Protein AF-A8RYL4-F1 (afdb_monomer_lite)

Structure (mmCIF, N/CA/C/O backbone):
data_AF-A8RYL4-F1
#
_entry.id   AF-A8RYL4-F1
#
loop_
_atom_site.group_PDB
_atom_site.id
_atom_site.type_symbol
_atom_site.label_atom_id
_atom_site.label_alt_id
_atom_site.label_comp_id
_atom_site.label_asym_id
_atom_site.label_entity_id
_atom_site.label_seq_id
_atom_site.pdbx_PDB_ins_code
_atom_site.Cartn_x
_atom_site.Cartn_y
_atom_site.Cartn_z
_atom_site.occupancy
_atom_site.B_iso_or_equiv
_atom_site.auth_seq_id
_atom_site.auth_comp_id
_atom_site.auth_asym_id
_atom_site.auth_atom_id
_atom_site.pdbx_PDB_model_num
ATOM 1 N N . MET A 1 1 ? 19.223 -3.849 -37.264 1.00 63.34 1 MET A N 1
ATOM 2 C CA . MET A 1 1 ? 20.172 -4.759 -36.572 1.00 63.34 1 MET A CA 1
ATOM 3 C C . MET A 1 1 ? 20.562 -4.203 -35.205 1.00 63.34 1 MET A C 1
ATOM 5 O O . MET A 1 1 ? 20.474 -4.947 -34.240 1.00 63.34 1 MET A O 1
ATOM 9 N N . TYR A 1 2 ? 20.900 -2.909 -35.107 1.00 81.75 2 TYR A N 1
ATOM 10 C CA . TYR A 1 2 ? 21.172 -2.223 -33.835 1.00 81.75 2 TYR A CA 1
ATOM 11 C C . TYR A 1 2 ? 19.997 -2.304 -32.842 1.00 81.75 2 TYR A C 1
ATOM 13 O O . TYR A 1 2 ? 20.185 -2.773 -31.726 1.00 81.75 2 TYR A O 1
ATOM 21 N N . ASP A 1 3 ? 18.772 -1.996 -33.279 1.00 81.75 3 ASP A N 1
ATOM 22 C CA . ASP A 1 3 ? 17.589 -1.996 -32.395 1.00 81.75 3 ASP A CA 1
ATOM 23 C C . ASP A 1 3 ? 17.301 -3.363 -31.759 1.00 81.75 3 ASP A C 1
ATOM 25 O O . ASP A 1 3 ? 16.960 -3.455 -30.586 1.00 81.75 3 ASP A O 1
ATOM 29 N N . LEU A 1 4 ? 17.506 -4.452 -32.508 1.00 87.56 4 LEU A N 1
ATOM 30 C CA . LEU A 1 4 ? 17.303 -5.814 -32.000 1.00 87.56 4 LEU A CA 1
ATOM 31 C C . LEU A 1 4 ? 18.352 -6.185 -30.945 1.00 87.56 4 LEU A C 1
ATOM 33 O O . LEU A 1 4 ? 18.035 -6.862 -29.969 1.00 87.56 4 LEU A O 1
ATOM 37 N N . ALA A 1 5 ? 19.594 -5.724 -31.127 1.00 85.88 5 ALA A N 1
ATOM 38 C CA . ALA A 1 5 ? 20.655 -5.907 -30.144 1.00 85.88 5 ALA A CA 1
ATOM 39 C C . ALA A 1 5 ? 20.387 -5.090 -28.870 1.00 85.88 5 ALA A C 1
ATOM 41 O O . ALA A 1 5 ? 20.642 -5.584 -27.776 1.00 85.88 5 ALA A O 1
ATOM 42 N N . VAL A 1 6 ? 19.814 -3.887 -28.993 1.00 84.38 6 VAL A N 1
ATOM 43 C CA . VAL A 1 6 ? 19.400 -3.060 -27.848 1.00 84.38 6 VAL A CA 1
ATOM 44 C C . VAL A 1 6 ? 18.248 -3.708 -27.072 1.00 84.38 6 VAL A C 1
ATOM 46 O O . VAL A 1 6 ? 18.312 -3.760 -25.847 1.00 84.38 6 VAL A O 1
ATOM 49 N N . ILE A 1 7 ? 17.244 -4.268 -27.759 1.00 84.06 7 ILE A N 1
ATOM 50 C CA . ILE A 1 7 ? 16.135 -5.011 -27.126 1.00 84.06 7 ILE A CA 1
ATOM 51 C C . ILE A 1 7 ? 16.652 -6.262 -26.399 1.00 84.06 7 ILE A C 1
ATOM 53 O O . ILE A 1 7 ? 16.248 -6.559 -25.277 1.00 84.06 7 ILE A O 1
ATOM 57 N N . ALA A 1 8 ? 17.582 -6.998 -27.009 1.00 85.06 8 ALA A N 1
ATOM 58 C CA . ALA A 1 8 ? 18.206 -8.134 -26.339 1.00 85.06 8 ALA A CA 1
ATOM 59 C C . ALA A 1 8 ? 19.024 -7.678 -25.118 1.00 85.06 8 ALA A C 1
ATOM 61 O O . ALA A 1 8 ? 18.945 -8.300 -24.061 1.00 85.06 8 ALA A O 1
ATOM 62 N N . LEU A 1 9 ? 19.764 -6.571 -25.224 1.00 83.69 9 LEU A N 1
ATOM 63 C CA . LEU A 1 9 ? 20.548 -6.019 -24.118 1.00 83.69 9 LEU A CA 1
ATOM 64 C C . LEU A 1 9 ? 19.665 -5.572 -22.944 1.00 83.69 9 LEU A C 1
ATOM 66 O O . LEU A 1 9 ? 20.013 -5.845 -21.797 1.00 83.69 9 LEU A O 1
ATOM 70 N N . SER A 1 10 ? 18.527 -4.921 -23.201 1.00 81.44 10 SER A N 1
ATOM 71 C CA . SER A 1 10 ? 17.617 -4.489 -22.133 1.00 81.44 10 SER A CA 1
ATOM 72 C C . SER A 1 10 ? 17.034 -5.669 -21.351 1.00 81.44 10 SER A C 1
ATOM 74 O O . SER A 1 10 ? 16.880 -5.553 -20.141 1.00 81.44 10 SER A O 1
ATOM 76 N N . SER A 1 11 ? 16.817 -6.826 -21.993 1.00 79.69 11 SER A N 1
ATOM 77 C CA . SER A 1 11 ? 16.296 -8.039 -21.332 1.00 79.69 11 SER A CA 1
ATOM 78 C C . SER A 1 11 ? 17.213 -8.641 -20.256 1.00 79.69 11 SER A C 1
ATOM 80 O O . SER A 1 11 ? 16.753 -9.422 -19.429 1.00 79.69 11 SER A O 1
ATOM 82 N N . VAL A 1 12 ? 18.502 -8.289 -20.258 1.00 82.25 12 VAL A N 1
ATOM 83 C CA . VAL A 1 12 ? 19.506 -8.782 -19.293 1.00 82.25 12 VAL A CA 1
ATOM 84 C C . VAL A 1 12 ? 20.156 -7.661 -18.484 1.00 82.25 12 VAL A C 1
ATOM 86 O O . VAL A 1 12 ? 21.031 -7.907 -17.652 1.00 82.25 12 VAL A O 1
ATOM 89 N N . LYS A 1 13 ? 19.744 -6.410 -18.702 1.00 76.44 13 LYS A N 1
ATOM 90 C CA . LYS A 1 13 ? 20.309 -5.254 -18.008 1.00 76.44 13 LYS A CA 1
ATOM 91 C C . LYS A 1 13 ? 19.954 -5.332 -16.519 1.00 76.44 13 LYS A C 1
ATOM 93 O O . LYS A 1 13 ? 18.786 -5.394 -16.166 1.00 76.44 13 LYS A O 1
ATOM 98 N N . GLY A 1 14 ? 20.971 -5.333 -15.656 1.00 65.75 14 GLY A N 1
ATOM 99 C CA . GLY A 1 14 ? 20.801 -5.491 -14.205 1.00 65.75 14 GLY A CA 1
ATOM 100 C C . GLY A 1 14 ? 20.774 -6.944 -13.714 1.00 65.75 14 GLY A C 1
ATOM 101 O O . GLY A 1 14 ? 20.768 -7.168 -12.508 1.00 65.75 14 GLY A O 1
ATOM 102 N N . ASN A 1 15 ? 20.828 -7.938 -14.610 1.00 71.81 15 ASN A N 1
ATOM 103 C CA . ASN A 1 15 ? 20.940 -9.344 -14.230 1.00 71.81 15 ASN A CA 1
ATOM 104 C C . ASN A 1 15 ? 22.419 -9.763 -14.139 1.00 71.81 15 ASN A C 1
ATOM 106 O O . ASN A 1 15 ? 23.139 -9.820 -15.137 1.00 71.81 15 ASN A O 1
ATOM 110 N N . TYR A 1 16 ? 22.888 -10.073 -12.929 1.00 67.38 16 TYR A N 1
ATOM 111 C CA . TYR A 1 16 ? 24.281 -10.475 -12.700 1.00 67.38 16 TYR A CA 1
ATOM 112 C C . TYR A 1 16 ? 24.582 -11.924 -13.113 1.00 67.38 16 TYR A C 1
ATOM 114 O O . TYR A 1 16 ? 25.739 -12.231 -13.432 1.00 67.38 16 TYR A O 1
ATOM 122 N N . ALA A 1 17 ? 23.559 -12.788 -13.133 1.00 75.19 17 ALA A N 1
ATOM 123 C CA . ALA A 1 17 ? 23.663 -14.213 -13.445 1.00 75.19 17 ALA A CA 1
ATOM 124 C C . ALA A 1 17 ? 23.587 -14.491 -14.955 1.00 75.19 17 ALA A C 1
ATOM 126 O O . ALA A 1 17 ? 24.300 -15.354 -15.464 1.00 75.19 17 ALA A O 1
ATOM 127 N N . GLN A 1 18 ? 22.779 -13.726 -15.693 1.00 76.88 18 GLN A N 1
ATOM 128 C CA . GLN A 1 18 ? 22.628 -13.853 -17.141 1.00 76.88 18 GLN A CA 1
ATOM 129 C C . GLN A 1 18 ? 23.117 -12.584 -17.842 1.00 76.88 18 GLN A C 1
ATOM 131 O O . GLN A 1 18 ? 22.438 -11.567 -17.851 1.00 76.88 18 GLN A O 1
ATOM 136 N N . ARG A 1 19 ? 24.305 -12.655 -18.457 1.00 79.88 19 ARG A N 1
ATOM 137 C CA . ARG A 1 19 ? 24.997 -11.489 -19.051 1.00 79.88 19 ARG A CA 1
ATOM 138 C C . ARG A 1 19 ? 24.886 -11.386 -20.569 1.00 79.88 19 ARG A C 1
ATOM 140 O O . ARG A 1 19 ? 25.339 -10.409 -21.157 1.00 79.88 19 ARG A O 1
ATOM 147 N N . VAL A 1 20 ? 24.333 -12.411 -21.211 1.00 84.19 20 VAL A N 1
ATOM 148 C CA . VAL A 1 20 ? 24.169 -12.475 -22.662 1.00 84.19 20 VAL A CA 1
ATOM 149 C C . VAL A 1 20 ? 22.737 -12.876 -22.968 1.00 84.19 20 VAL A C 1
ATOM 151 O O . VAL A 1 20 ? 22.198 -13.808 -22.372 1.00 84.19 20 VAL A O 1
ATOM 154 N N . SER A 1 21 ? 22.145 -12.178 -23.929 1.00 84.44 21 SER A N 1
ATOM 155 C CA . SER A 1 21 ? 20.817 -12.464 -24.452 1.00 84.44 21 SER A CA 1
ATOM 156 C C . SER A 1 21 ? 20.856 -12.461 -25.970 1.00 84.44 21 SER A C 1
ATOM 158 O O . SER A 1 21 ? 21.647 -11.737 -26.581 1.00 84.44 21 SER A O 1
ATOM 160 N N . ARG A 1 22 ? 20.003 -13.275 -26.589 1.00 89.25 22 ARG A N 1
ATOM 161 C CA . ARG A 1 22 ? 19.779 -13.259 -28.035 1.00 89.25 22 ARG A CA 1
ATOM 162 C C . ARG A 1 22 ? 18.382 -12.736 -28.285 1.00 89.25 22 ARG A C 1
ATOM 164 O O . ARG A 1 22 ? 17.455 -13.121 -27.584 1.00 89.25 22 ARG A O 1
ATOM 171 N N . TYR A 1 23 ? 18.252 -11.886 -29.296 1.00 88.38 23 TYR A N 1
ATOM 172 C CA . TYR A 1 23 ? 16.953 -11.365 -29.684 1.00 88.38 23 TYR A CA 1
ATOM 173 C C . TYR A 1 23 ? 15.983 -12.508 -30.007 1.00 88.38 23 TYR A C 1
ATOM 175 O O . TYR A 1 23 ? 16.278 -13.367 -30.840 1.00 88.38 23 TYR A O 1
ATOM 183 N N . ASP A 1 24 ? 14.816 -12.453 -29.373 1.00 87.75 24 ASP A N 1
ATOM 184 C CA . ASP A 1 24 ? 13.624 -13.213 -29.724 1.00 87.75 24 ASP A CA 1
ATOM 185 C C . ASP A 1 24 ? 12.533 -12.207 -30.112 1.00 87.75 24 ASP A C 1
ATOM 187 O O . ASP A 1 24 ? 12.341 -11.192 -29.442 1.00 87.75 24 ASP A O 1
ATOM 191 N N . SER A 1 25 ? 11.790 -12.499 -31.180 1.00 87.62 25 SER A N 1
ATOM 192 C CA . SER A 1 25 ? 10.565 -11.787 -31.562 1.00 87.62 25 SER A CA 1
ATOM 193 C C . SER A 1 25 ? 9.610 -11.490 -30.395 1.00 87.62 25 SER A C 1
ATOM 195 O O . SER A 1 25 ? 9.007 -10.417 -30.365 1.00 87.62 25 SER A O 1
ATOM 197 N N . ARG A 1 26 ? 9.540 -12.381 -29.398 1.00 88.12 26 ARG A N 1
ATOM 198 C CA . ARG A 1 26 ? 8.743 -12.210 -28.174 1.00 88.12 26 ARG A CA 1
ATOM 199 C C . ARG A 1 26 ? 9.181 -11.008 -27.335 1.00 88.12 26 ARG A C 1
ATOM 201 O O . ARG A 1 26 ? 8.348 -10.393 -26.682 1.00 88.12 26 ARG A O 1
ATOM 208 N N . MET A 1 27 ? 10.463 -10.633 -27.368 1.00 88.12 27 MET A N 1
ATOM 209 C CA . MET A 1 27 ? 10.970 -9.460 -26.641 1.00 88.12 27 MET A CA 1
ATOM 210 C C . MET A 1 27 ? 10.416 -8.162 -27.222 1.00 88.12 27 MET A C 1
ATOM 212 O O . MET A 1 27 ? 10.053 -7.257 -26.478 1.00 88.12 27 MET A O 1
ATOM 216 N N . LYS A 1 28 ? 10.326 -8.080 -28.556 1.00 86.94 28 LYS A N 1
ATOM 217 C CA . LYS A 1 28 ? 9.728 -6.925 -29.226 1.00 86.94 28 LYS A CA 1
ATOM 218 C C . LYS A 1 28 ? 8.226 -6.846 -28.950 1.00 86.94 28 LYS A C 1
ATOM 220 O O . LYS A 1 28 ? 7.743 -5.767 -28.638 1.00 86.94 28 LYS A O 1
ATOM 225 N N . GLN A 1 29 ? 7.520 -7.976 -29.016 1.00 87.50 29 GLN A N 1
ATOM 226 C CA . GLN A 1 29 ? 6.093 -8.034 -28.677 1.00 87.50 29 GLN A CA 1
ATOM 227 C C . GLN A 1 29 ? 5.840 -7.573 -27.240 1.00 87.50 29 GLN A C 1
ATOM 229 O O . GLN A 1 29 ? 5.012 -6.697 -27.027 1.00 87.50 29 GLN A O 1
ATOM 234 N N . LYS A 1 30 ? 6.622 -8.075 -26.277 1.00 85.75 30 LYS A N 1
ATOM 235 C CA . LYS A 1 30 ? 6.529 -7.645 -24.880 1.00 85.75 30 LYS A CA 1
ATOM 236 C C . LYS A 1 30 ? 6.773 -6.144 -24.716 1.00 85.75 30 LYS A C 1
ATOM 238 O O . LYS A 1 30 ? 6.000 -5.477 -24.048 1.00 85.75 30 LYS A O 1
ATOM 243 N N . LEU A 1 31 ? 7.799 -5.595 -25.366 1.00 85.44 31 LEU A N 1
ATOM 244 C CA . LEU A 1 31 ? 8.072 -4.156 -25.310 1.00 85.44 31 LEU A CA 1
ATOM 245 C C . LEU A 1 31 ? 6.901 -3.322 -25.862 1.00 85.44 31 LEU A C 1
ATOM 247 O O . LEU A 1 31 ? 6.543 -2.296 -25.289 1.00 85.44 31 LEU A O 1
ATOM 251 N N . GLU A 1 32 ? 6.297 -3.756 -26.971 1.00 88.88 32 GLU A N 1
ATOM 252 C CA . GLU A 1 32 ? 5.111 -3.107 -27.544 1.00 88.88 32 GLU A CA 1
ATOM 253 C C . GLU A 1 32 ? 3.893 -3.212 -26.612 1.00 88.88 32 GLU A C 1
ATOM 255 O O . GLU A 1 32 ? 3.144 -2.245 -26.470 1.00 88.88 32 GLU A O 1
ATOM 260 N N . GLU A 1 33 ? 3.698 -4.357 -25.957 1.00 87.44 33 GLU A N 1
ATOM 261 C CA . GLU A 1 33 ? 2.642 -4.566 -24.961 1.00 87.44 33 GLU A CA 1
ATOM 262 C C . GLU A 1 33 ? 2.833 -3.687 -23.722 1.00 87.44 33 GLU A C 1
ATOM 264 O O . GLU A 1 33 ? 1.880 -3.029 -23.302 1.00 87.44 33 GLU A O 1
ATOM 269 N N . ASP A 1 34 ? 4.052 -3.620 -23.186 1.00 88.56 34 ASP A N 1
ATOM 270 C CA . ASP A 1 34 ? 4.412 -2.803 -22.026 1.00 88.56 34 ASP A CA 1
ATOM 271 C C . ASP A 1 34 ? 4.175 -1.313 -22.323 1.00 88.56 34 ASP A C 1
ATOM 273 O O . ASP A 1 34 ? 3.558 -0.601 -21.527 1.00 88.56 34 ASP A O 1
ATOM 277 N N . HIS A 1 35 ? 4.578 -0.837 -23.508 1.00 87.12 35 HIS A N 1
ATOM 278 C CA . HIS A 1 35 ? 4.296 0.533 -23.945 1.00 87.12 35 HIS A CA 1
ATOM 279 C C . HIS A 1 35 ? 2.798 0.825 -24.063 1.00 87.12 35 HIS A C 1
ATOM 281 O O . HIS A 1 35 ? 2.360 1.911 -23.673 1.00 87.12 35 HIS A O 1
ATOM 287 N N . ARG A 1 36 ? 2.003 -0.123 -24.575 1.00 89.12 36 ARG A N 1
ATOM 288 C CA . ARG A 1 36 ? 0.541 0.032 -24.630 1.00 89.12 36 ARG A CA 1
ATOM 289 C C . ARG A 1 36 ? -0.046 0.147 -23.228 1.00 89.12 36 ARG A C 1
ATOM 291 O O . ARG A 1 36 ? -0.750 1.119 -22.970 1.00 89.12 36 ARG A O 1
ATOM 298 N N . LEU A 1 37 ? 0.320 -0.752 -22.312 1.00 88.81 37 LEU A N 1
ATOM 299 C CA . LEU A 1 37 ? -0.154 -0.713 -20.924 1.00 88.81 37 LEU A CA 1
ATOM 300 C C . LEU A 1 37 ? 0.206 0.611 -20.234 1.00 88.81 37 LEU A C 1
ATOM 302 O O . LEU A 1 37 ? -0.644 1.231 -19.598 1.00 88.81 37 LEU A O 1
ATOM 306 N N . LEU A 1 38 ? 1.435 1.102 -20.416 1.00 87.56 38 LEU A N 1
ATOM 307 C CA . LEU A 1 38 ? 1.862 2.398 -19.878 1.00 87.56 38 LEU A CA 1
ATOM 308 C C . LEU A 1 38 ? 1.052 3.572 -20.440 1.00 87.56 38 LEU A C 1
ATOM 310 O O . LEU A 1 38 ? 0.771 4.525 -19.716 1.00 87.56 38 LEU A O 1
ATOM 314 N N . SER A 1 39 ? 0.669 3.520 -21.718 1.00 88.06 39 SER A N 1
ATOM 315 C CA . SER A 1 39 ? -0.173 4.557 -22.327 1.00 88.06 39 SER A CA 1
ATOM 316 C C . SER A 1 39 ? -1.632 4.491 -21.861 1.00 88.06 39 SER A C 1
ATOM 318 O O . SER A 1 39 ? -2.315 5.512 -21.807 1.00 88.06 39 SER A O 1
ATOM 320 N N . GLU A 1 40 ? -2.106 3.300 -21.496 1.00 91.44 40 GLU A N 1
ATOM 321 C CA . GLU A 1 40 ? -3.490 3.051 -21.098 1.00 91.44 40 GLU A CA 1
ATOM 322 C C . GLU A 1 40 ? -3.736 3.358 -19.618 1.00 91.44 40 GLU A C 1
ATOM 324 O O . GLU A 1 40 ? -4.844 3.764 -19.276 1.00 91.44 40 GLU A O 1
ATOM 329 N N . ILE A 1 41 ? -2.723 3.239 -18.748 1.00 88.62 41 ILE A N 1
ATOM 330 C CA . ILE A 1 41 ? -2.902 3.346 -17.290 1.00 88.62 41 ILE A CA 1
ATOM 331 C C . ILE A 1 41 ? -3.512 4.681 -16.843 1.00 88.62 41 ILE A C 1
ATOM 333 O O . ILE A 1 41 ? -4.348 4.705 -15.947 1.00 88.62 41 ILE A O 1
ATOM 337 N N . GLN A 1 42 ? -3.140 5.801 -17.472 1.00 85.62 42 GLN A N 1
ATOM 338 C CA . GLN A 1 42 ? -3.680 7.113 -17.094 1.00 85.62 42 GLN A CA 1
ATOM 339 C C . GLN A 1 42 ? -5.183 7.176 -17.366 1.00 85.62 42 GLN A C 1
ATOM 341 O O . GLN A 1 42 ? -5.959 7.551 -16.491 1.00 85.62 42 GLN A O 1
ATOM 346 N N . ARG A 1 43 ? -5.595 6.705 -18.545 1.00 91.00 43 ARG A N 1
ATOM 347 C CA . ARG A 1 43 ? -7.006 6.582 -18.907 1.00 91.00 43 ARG A CA 1
ATOM 348 C C . ARG A 1 43 ? -7.723 5.563 -18.017 1.00 91.00 43 ARG A C 1
ATOM 350 O O . ARG A 1 43 ? -8.864 5.792 -17.640 1.00 91.00 43 ARG A O 1
ATOM 357 N N . ALA A 1 44 ? -7.059 4.469 -17.647 1.00 93.38 44 ALA A N 1
ATOM 358 C CA . ALA A 1 44 ? -7.618 3.448 -16.765 1.00 93.38 44 ALA A CA 1
ATOM 359 C C . ALA A 1 44 ? -7.961 4.004 -15.372 1.00 93.38 44 ALA A C 1
ATOM 361 O O . ALA A 1 44 ? -9.014 3.680 -14.821 1.00 93.38 44 ALA A O 1
ATOM 362 N N . LEU A 1 45 ? -7.108 4.875 -14.820 1.00 89.94 45 LEU A N 1
ATOM 363 C CA . LEU A 1 45 ? -7.372 5.579 -13.559 1.00 89.94 45 LEU A CA 1
ATOM 364 C C . LEU A 1 45 ? -8.595 6.503 -13.681 1.00 89.94 45 LEU A C 1
ATOM 366 O O . LEU A 1 45 ? -9.478 6.477 -12.825 1.00 89.94 45 LEU A O 1
ATOM 370 N N . GLU A 1 46 ? -8.679 7.279 -14.765 1.00 90.56 46 GLU A N 1
ATOM 371 C CA . GLU A 1 46 ? -9.798 8.200 -15.027 1.00 90.56 46 GLU A CA 1
ATOM 372 C C . GLU A 1 46 ? -11.130 7.466 -15.250 1.00 90.56 46 GLU A C 1
ATOM 374 O O . GLU A 1 46 ? -12.178 7.916 -14.786 1.00 90.56 46 GLU A O 1
ATOM 379 N N . ASN A 1 47 ? -11.088 6.309 -15.912 1.00 94.19 47 ASN A N 1
ATOM 380 C CA . ASN A 1 47 ? -12.262 5.501 -16.238 1.00 94.19 47 ASN A CA 1
ATOM 381 C C . ASN A 1 47 ? -12.741 4.593 -15.092 1.00 94.19 47 ASN A C 1
ATOM 383 O O . ASN A 1 47 ? -13.757 3.914 -15.244 1.00 94.19 47 ASN A O 1
ATOM 387 N N . GLY A 1 48 ? -12.028 4.534 -13.962 1.00 92.31 48 GLY A N 1
ATOM 388 C CA . GLY A 1 48 ? -12.364 3.617 -12.865 1.00 92.31 48 GLY A CA 1
ATOM 389 C C . GLY A 1 48 ? -12.092 2.142 -13.180 1.00 92.31 48 GLY A C 1
ATOM 390 O O . GLY A 1 48 ? -12.728 1.254 -12.615 1.00 92.31 48 GLY A O 1
ATOM 391 N N . GLU A 1 49 ? -11.163 1.868 -14.097 1.00 96.31 49 GLU A N 1
ATOM 392 C CA . GLU A 1 49 ? -10.735 0.508 -14.448 1.00 96.31 49 GLU A CA 1
ATOM 393 C C . GLU A 1 49 ? -9.784 -0.069 -13.389 1.00 96.31 49 GLU A C 1
ATOM 395 O O . GLU A 1 49 ? -9.682 -1.288 -13.228 1.00 96.31 49 GLU A O 1
ATOM 400 N N . ILE A 1 50 ? -9.098 0.800 -12.646 1.00 96.19 50 ILE A N 1
ATOM 401 C CA . ILE A 1 50 ? -8.283 0.425 -11.494 1.00 96.19 50 ILE A CA 1
ATOM 402 C C . ILE A 1 50 ? -9.162 0.355 -10.248 1.00 96.19 50 ILE A C 1
ATOM 404 O O . ILE A 1 50 ? -9.952 1.248 -9.962 1.00 96.19 50 ILE A O 1
ATOM 408 N N . THR A 1 51 ? -9.007 -0.712 -9.476 1.00 95.38 51 THR A N 1
ATOM 409 C CA . THR A 1 51 ? -9.673 -0.885 -8.186 1.00 95.38 51 THR A CA 1
ATOM 410 C C . THR A 1 51 ? -8.767 -1.650 -7.226 1.00 95.38 51 THR A C 1
ATOM 412 O O . THR A 1 51 ? -7.651 -2.030 -7.579 1.00 95.38 51 THR A O 1
ATOM 415 N N . PHE A 1 52 ? -9.242 -1.915 -6.014 1.00 96.69 52 PHE A N 1
ATOM 416 C CA . PHE A 1 52 ? -8.588 -2.831 -5.091 1.00 96.69 52 PHE A CA 1
ATOM 417 C C . PHE A 1 52 ? -9.532 -3.972 -4.723 1.00 96.69 52 PHE A C 1
ATOM 419 O O . PHE A 1 52 ? -10.743 -3.798 -4.584 1.00 96.69 52 PHE A O 1
ATOM 426 N N . TYR A 1 53 ? -8.971 -5.162 -4.553 1.00 97.00 53 TYR A N 1
ATOM 427 C CA . TYR A 1 53 ? -9.644 -6.262 -3.876 1.00 97.00 53 TYR A CA 1
ATOM 428 C C . TYR A 1 53 ? -9.193 -6.268 -2.418 1.00 97.00 53 TYR A C 1
ATOM 430 O O . TYR A 1 53 ? -8.022 -6.036 -2.132 1.00 97.00 53 TYR A O 1
ATOM 438 N N . ALA A 1 54 ? -10.122 -6.523 -1.498 1.00 97.06 54 ALA A N 1
ATOM 439 C CA . ALA A 1 54 ? -9.834 -6.586 -0.071 1.00 97.06 54 ALA A CA 1
ATOM 440 C C . ALA A 1 54 ? -9.621 -8.041 0.363 1.00 97.06 54 ALA A C 1
ATOM 442 O O . ALA A 1 54 ? -10.576 -8.821 0.411 1.00 97.06 54 ALA A O 1
ATOM 443 N N . GLN A 1 55 ? -8.384 -8.413 0.685 1.00 97.38 55 GLN A N 1
ATOM 444 C CA . GLN A 1 55 ? -8.071 -9.733 1.228 1.00 97.38 55 GLN A CA 1
ATOM 445 C C . GLN A 1 55 ? -8.231 -9.727 2.758 1.00 97.38 55 GLN A C 1
ATOM 447 O O . GLN A 1 55 ? -7.677 -8.850 3.417 1.00 97.38 55 GLN A O 1
ATOM 452 N N . PRO A 1 56 ? -8.984 -10.664 3.362 1.00 97.00 56 PRO A N 1
ATOM 453 C CA . PRO A 1 56 ? -9.187 -10.675 4.806 1.00 97.00 56 PRO A CA 1
ATOM 454 C C . PRO A 1 56 ? -7.944 -11.125 5.581 1.00 97.00 56 PRO A C 1
ATOM 456 O O . PRO A 1 56 ? -7.386 -12.187 5.316 1.00 97.00 56 PRO A O 1
ATOM 459 N N . LYS A 1 57 ? -7.589 -10.357 6.615 1.00 97.00 57 LYS A N 1
ATOM 460 C CA . LYS A 1 57 ? -6.661 -10.751 7.682 1.00 97.00 57 LYS A CA 1
ATOM 461 C C . LYS A 1 57 ? -7.469 -11.337 8.836 1.00 97.00 57 LYS A C 1
ATOM 463 O O . LYS A 1 57 ? -8.340 -10.664 9.394 1.00 97.00 57 LYS A O 1
ATOM 468 N N . CYS A 1 58 ? -7.196 -12.587 9.200 1.00 96.69 58 CYS A N 1
ATOM 469 C CA . CYS A 1 58 ? -7.976 -13.325 10.194 1.00 96.69 58 CYS A CA 1
ATOM 470 C C . CYS A 1 58 ? -7.161 -13.618 11.453 1.00 96.69 58 CYS A C 1
ATOM 472 O O . CYS A 1 58 ? -6.010 -14.042 11.394 1.00 96.69 58 CYS A O 1
ATOM 474 N N . ASN A 1 59 ? -7.787 -13.465 12.618 1.00 96.62 59 ASN A N 1
ATOM 475 C CA . ASN A 1 59 ? -7.204 -13.921 13.870 1.00 96.62 59 ASN A CA 1
ATOM 476 C C . ASN A 1 59 ? -7.165 -15.458 13.891 1.00 96.62 59 ASN A C 1
ATOM 478 O O . ASN A 1 59 ? -8.216 -16.096 13.918 1.00 96.62 59 ASN A O 1
ATOM 482 N N . MET A 1 60 ? -5.967 -16.048 13.948 1.00 93.56 60 MET A N 1
ATOM 483 C CA . MET A 1 60 ? -5.779 -17.505 13.854 1.00 93.56 60 MET A CA 1
ATOM 484 C C . MET A 1 60 ? -6.541 -18.312 14.915 1.00 93.56 60 MET A C 1
ATOM 486 O O . MET A 1 60 ? -6.960 -19.432 14.650 1.00 93.56 60 MET A O 1
ATOM 490 N N . ARG A 1 61 ? -6.740 -17.760 16.121 1.00 96.19 61 ARG A N 1
ATOM 491 C CA . ARG A 1 61 ? -7.415 -18.474 17.220 1.00 96.19 61 ARG A CA 1
ATOM 492 C C . ARG A 1 61 ? -8.934 -18.453 17.101 1.00 96.19 61 ARG A C 1
ATOM 494 O O . ARG A 1 61 ? -9.591 -19.374 17.569 1.00 96.19 61 ARG A O 1
ATOM 501 N N . THR A 1 62 ? -9.494 -17.375 16.557 1.00 96.88 62 THR A N 1
ATOM 502 C CA . THR A 1 62 ? -10.948 -17.129 16.567 1.00 96.88 62 THR A CA 1
ATOM 503 C C . THR A 1 62 ? -11.590 -17.187 15.185 1.00 96.88 62 THR A C 1
ATOM 505 O O . THR A 1 62 ? -12.814 -17.179 15.098 1.00 96.88 62 THR A O 1
ATOM 508 N N . GLY A 1 63 ? -10.794 -17.182 14.112 1.00 95.38 63 GLY A N 1
ATOM 509 C CA . GLY A 1 63 ? -11.261 -17.105 12.725 1.00 95.38 63 GLY A CA 1
ATOM 510 C C . GLY A 1 63 ? -11.909 -15.768 12.347 1.00 95.38 63 GLY A C 1
ATOM 511 O O . GLY A 1 63 ? -12.367 -15.607 11.220 1.00 95.38 63 GLY A O 1
ATOM 512 N N . LYS A 1 64 ? -11.973 -14.797 13.267 1.00 96.31 64 LYS A N 1
ATOM 513 C CA . LYS A 1 64 ? -12.592 -13.493 13.007 1.00 96.31 64 LYS A CA 1
ATOM 514 C C . LYS A 1 64 ? -11.697 -12.644 12.114 1.00 96.31 64 LYS A C 1
ATOM 516 O O . LYS A 1 64 ? -10.489 -12.579 12.342 1.00 96.31 64 LYS A O 1
ATOM 521 N N . ILE A 1 65 ? -12.310 -11.944 11.163 1.00 96.75 65 ILE A N 1
ATOM 522 C CA . ILE A 1 65 ? -11.640 -10.907 10.375 1.00 96.75 65 ILE A CA 1
ATOM 523 C C . ILE A 1 65 ? -11.248 -9.772 11.324 1.00 96.75 65 ILE A C 1
ATOM 525 O O . ILE A 1 65 ? -12.098 -9.227 12.032 1.00 96.75 65 ILE A O 1
ATOM 529 N N . VAL A 1 66 ? -9.958 -9.454 11.354 1.00 96.56 66 VAL A N 1
ATOM 530 C CA . VAL A 1 66 ? -9.369 -8.390 12.179 1.00 96.56 66 VAL A CA 1
ATOM 531 C C . VAL A 1 66 ? -8.811 -7.241 11.351 1.00 96.56 66 VAL A C 1
ATOM 533 O O . VAL A 1 66 ? -8.572 -6.180 11.908 1.00 96.56 66 VAL A O 1
ATOM 536 N N . GLY A 1 67 ? -8.665 -7.428 10.042 1.00 97.44 67 GLY A N 1
ATOM 537 C CA . GLY A 1 67 ? -8.239 -6.394 9.112 1.00 97.44 67 GLY A CA 1
ATOM 538 C C . GLY A 1 67 ? -8.423 -6.844 7.669 1.00 97.44 67 GLY A C 1
ATOM 539 O O . GLY A 1 67 ? -8.866 -7.965 7.406 1.00 97.44 67 GLY A O 1
ATOM 540 N N . LEU A 1 68 ? -8.072 -5.973 6.738 1.00 98.19 68 LEU A N 1
ATOM 541 C CA . LEU A 1 68 ? -8.089 -6.216 5.302 1.00 98.19 68 LEU A CA 1
ATOM 542 C C . LEU A 1 68 ? -6.760 -5.767 4.697 1.00 98.19 68 LEU A C 1
ATOM 544 O O . LEU A 1 68 ? -6.125 -4.854 5.208 1.00 98.19 68 LEU A O 1
ATOM 548 N N . GLU A 1 69 ? -6.337 -6.389 3.614 1.00 97.81 69 GLU A N 1
ATOM 549 C CA . GLU A 1 69 ? -5.224 -5.924 2.792 1.00 97.81 69 GLU A CA 1
ATOM 550 C C . GLU A 1 69 ? -5.774 -5.489 1.438 1.00 97.81 69 GLU A C 1
ATOM 552 O O . GLU A 1 69 ? -6.560 -6.215 0.817 1.00 97.81 69 GLU A O 1
ATOM 557 N N . SER A 1 70 ? -5.429 -4.274 1.012 1.00 97.62 70 SER A N 1
ATOM 558 C CA . SER A 1 70 ? -5.828 -3.762 -0.295 1.00 97.62 70 SER A CA 1
ATOM 559 C C . SER A 1 70 ? -4.845 -4.234 -1.360 1.00 97.62 70 SER A C 1
ATOM 561 O O . SER A 1 70 ? -3.658 -3.918 -1.346 1.00 97.62 70 SER A O 1
ATOM 563 N N . LEU A 1 71 ? -5.361 -5.002 -2.315 1.00 95.75 71 LEU A N 1
ATOM 564 C CA . LEU A 1 71 ? -4.586 -5.521 -3.428 1.00 95.75 71 LEU A CA 1
ATOM 565 C C . LEU A 1 71 ? -5.086 -4.900 -4.721 1.00 95.75 71 LEU A C 1
ATOM 567 O O . LEU A 1 71 ? -6.202 -5.187 -5.164 1.00 95.75 71 LEU A O 1
ATOM 571 N N . VAL A 1 72 ? -4.256 -4.069 -5.345 1.00 96.19 72 VAL A N 1
ATOM 572 C CA . VAL A 1 72 ? -4.624 -3.378 -6.582 1.00 96.19 72 VAL A CA 1
ATOM 573 C C . VAL A 1 72 ? -4.939 -4.368 -7.708 1.00 96.19 72 VAL A C 1
ATOM 575 O O . VAL A 1 72 ? -4.321 -5.431 -7.850 1.00 96.19 72 VAL A O 1
ATOM 578 N N . ARG A 1 73 ? -5.951 -4.034 -8.501 1.00 95.94 73 ARG A N 1
ATOM 579 C CA . ARG A 1 73 ? -6.454 -4.804 -9.635 1.00 95.94 73 ARG A CA 1
ATOM 580 C C . ARG A 1 73 ? -6.773 -3.859 -10.777 1.00 95.94 73 ARG A C 1
ATOM 582 O O . ARG A 1 73 ? -7.355 -2.802 -10.558 1.00 95.94 73 ARG A O 1
ATOM 589 N N . TRP A 1 74 ? -6.453 -4.282 -11.993 1.00 96.31 74 TRP A N 1
ATOM 590 C CA . TRP A 1 74 ? -6.846 -3.564 -13.197 1.00 96.31 74 TRP A CA 1
ATOM 591 C C . TRP A 1 74 ? -7.879 -4.383 -13.965 1.00 96.31 74 TRP A C 1
ATOM 593 O O . TRP A 1 74 ? -7.566 -5.420 -14.548 1.00 96.31 74 TRP A O 1
ATOM 603 N N . ASN A 1 75 ? -9.124 -3.917 -13.949 1.00 95.56 75 ASN A N 1
ATOM 604 C CA . ASN A 1 75 ? -10.221 -4.458 -14.741 1.00 95.56 75 ASN A CA 1
ATOM 605 C C . ASN A 1 75 ? -10.177 -3.846 -16.145 1.00 95.56 75 ASN A C 1
ATOM 607 O O . ASN A 1 75 ? -10.898 -2.897 -16.449 1.00 95.56 75 ASN A O 1
ATOM 611 N N . HIS A 1 76 ? -9.302 -4.369 -16.998 1.00 95.31 76 HIS A N 1
ATOM 612 C CA . HIS A 1 76 ? -9.143 -3.858 -18.350 1.00 95.31 76 HIS A CA 1
ATOM 613 C C . HIS A 1 76 ? -10.355 -4.251 -19.220 1.00 95.31 76 HIS A C 1
ATOM 615 O O . HIS A 1 76 ? -10.730 -5.428 -19.240 1.00 95.31 76 HIS A O 1
ATOM 621 N N . PRO A 1 77 ? -10.934 -3.327 -20.013 1.00 92.44 77 PRO A N 1
ATOM 622 C CA . PRO A 1 77 ? -12.160 -3.580 -20.780 1.00 92.44 77 PRO A CA 1
ATOM 623 C C . PRO A 1 77 ? -12.031 -4.728 -21.794 1.00 92.44 77 PRO A C 1
ATOM 625 O O . PRO A 1 77 ? -12.948 -5.528 -21.940 1.00 92.44 77 PRO A O 1
ATOM 628 N N . GLU A 1 78 ? -10.887 -4.832 -22.477 1.00 91.75 78 GLU A N 1
ATOM 629 C CA . GLU A 1 78 ? -10.640 -5.890 -23.473 1.00 91.75 78 GLU A CA 1
ATOM 630 C C . GLU A 1 78 ? -9.915 -7.130 -22.915 1.00 91.75 78 GLU A C 1
ATOM 632 O O . GLU A 1 78 ? -10.240 -8.255 -23.286 1.00 91.75 78 GLU A O 1
ATOM 637 N N . ARG A 1 79 ? -8.922 -6.944 -22.031 1.00 89.81 79 ARG A N 1
ATOM 638 C CA . ARG A 1 79 ? -8.047 -8.017 -21.523 1.00 89.81 79 ARG A CA 1
ATOM 639 C C . ARG A 1 79 ? -8.564 -8.684 -20.245 1.00 89.81 79 ARG A C 1
ATOM 641 O O . ARG A 1 79 ? -7.987 -9.675 -19.804 1.00 89.81 79 ARG A O 1
ATOM 648 N N . GLY A 1 80 ? -9.628 -8.155 -19.644 1.00 93.56 80 GLY A N 1
ATOM 649 C CA . GLY A 1 80 ? -10.126 -8.615 -18.354 1.00 93.56 80 GLY A CA 1
ATOM 650 C C . GLY A 1 80 ? -9.196 -8.225 -17.203 1.00 93.56 80 GLY A C 1
ATOM 651 O O . GLY A 1 80 ? -8.571 -7.166 -17.215 1.00 93.56 80 GLY A O 1
ATOM 652 N N . LEU A 1 81 ? -9.131 -9.072 -16.176 1.00 94.75 81 LEU A N 1
ATOM 653 C CA . LEU A 1 81 ? -8.368 -8.786 -14.964 1.00 94.75 81 LEU A CA 1
ATOM 654 C C . LEU A 1 81 ? -6.858 -8.921 -15.208 1.00 94.75 81 LEU A C 1
ATOM 656 O O . LEU A 1 81 ? -6.349 -10.029 -15.375 1.00 94.75 81 LEU A O 1
ATOM 660 N N . ILE A 1 82 ? -6.136 -7.804 -15.156 1.00 93.38 82 ILE A N 1
ATOM 661 C CA . ILE A 1 82 ? -4.674 -7.776 -15.221 1.00 93.38 82 ILE A CA 1
ATOM 662 C C . ILE A 1 82 ? -4.112 -7.780 -13.795 1.00 93.38 82 ILE A C 1
ATOM 664 O O . ILE A 1 82 ? -4.500 -6.974 -12.942 1.00 93.38 82 ILE A O 1
ATOM 668 N N . ALA A 1 83 ? -3.194 -8.710 -13.529 1.00 90.25 83 ALA A N 1
ATOM 669 C CA . ALA A 1 83 ? -2.560 -8.865 -12.225 1.00 90.25 83 ALA A CA 1
ATOM 670 C C . ALA A 1 83 ? -1.522 -7.757 -11.942 1.00 90.25 83 ALA A C 1
ATOM 672 O O . ALA A 1 83 ? -0.819 -7.337 -12.864 1.00 90.25 83 ALA A O 1
ATOM 673 N N . PRO A 1 84 ? -1.353 -7.340 -10.671 1.00 91.88 84 PRO A N 1
ATOM 674 C CA . PRO A 1 84 ? -0.398 -6.301 -10.268 1.00 91.88 84 PRO A CA 1
ATOM 675 C C . PRO A 1 84 ? 1.037 -6.555 -10.738 1.00 91.88 84 PRO A C 1
ATOM 677 O O . PRO A 1 84 ? 1.676 -5.640 -11.247 1.00 91.88 84 PRO A O 1
ATOM 680 N N . GLY A 1 85 ? 1.516 -7.803 -10.684 1.00 91.00 85 GLY A N 1
ATOM 681 C CA . GLY A 1 85 ? 2.868 -8.158 -11.136 1.00 91.00 85 GLY A CA 1
ATOM 682 C C . GLY A 1 85 ? 3.143 -7.905 -12.626 1.00 91.00 85 GLY A C 1
ATOM 683 O O . GLY A 1 85 ? 4.297 -7.934 -13.040 1.00 91.00 85 GLY A O 1
ATOM 684 N N . VAL A 1 86 ? 2.110 -7.647 -13.437 1.00 89.62 86 VAL A N 1
ATOM 685 C CA . VAL A 1 86 ? 2.264 -7.285 -14.854 1.00 89.62 86 VAL A CA 1
ATOM 686 C C . VAL A 1 86 ? 2.522 -5.789 -15.022 1.00 89.62 86 VAL A C 1
ATOM 688 O O . VAL A 1 86 ? 3.349 -5.412 -15.844 1.00 89.62 86 VAL A O 1
ATOM 691 N N . PHE A 1 87 ? 1.831 -4.931 -14.265 1.00 91.81 87 PHE A N 1
ATOM 692 C CA . PHE A 1 87 ? 1.854 -3.485 -14.504 1.00 91.81 87 PHE A CA 1
ATOM 693 C C . PHE A 1 87 ? 2.593 -2.680 -13.433 1.00 91.81 87 PHE A C 1
ATOM 695 O O . PHE A 1 87 ? 3.186 -1.666 -13.785 1.00 91.81 87 PHE A O 1
ATOM 702 N N . ILE A 1 88 ? 2.632 -3.110 -12.166 1.00 92.25 88 ILE A N 1
ATOM 703 C CA . ILE A 1 88 ? 3.347 -2.375 -11.106 1.00 92.25 88 ILE A CA 1
ATOM 704 C C . ILE A 1 88 ? 4.832 -2.197 -11.457 1.00 92.25 88 ILE A C 1
ATOM 706 O O . ILE A 1 88 ? 5.268 -1.045 -11.494 1.00 92.25 88 ILE A O 1
ATOM 710 N N . PRO A 1 89 ? 5.591 -3.246 -11.852 1.00 90.25 89 PRO A N 1
ATOM 711 C CA . PRO A 1 89 ? 7.002 -3.065 -12.197 1.00 90.25 89 PRO A CA 1
ATOM 712 C C . PRO A 1 89 ? 7.209 -2.106 -13.374 1.00 90.25 89 PRO A C 1
ATOM 714 O O . PRO A 1 89 ? 8.216 -1.403 -13.451 1.00 90.25 89 PRO A O 1
ATOM 717 N N . LEU A 1 90 ? 6.260 -2.053 -14.316 1.00 89.69 90 LEU A N 1
ATOM 718 C CA . LEU A 1 90 ? 6.314 -1.101 -15.425 1.00 89.69 90 LEU A CA 1
ATOM 719 C C . LEU A 1 90 ? 6.143 0.331 -14.918 1.00 89.69 90 LEU A C 1
ATOM 721 O O . LEU A 1 90 ? 6.882 1.218 -15.340 1.00 89.69 90 LEU A O 1
ATOM 725 N N . LEU A 1 91 ? 5.199 0.561 -14.008 1.00 91.44 91 LEU A N 1
ATOM 726 C CA . LEU A 1 91 ? 4.951 1.882 -13.440 1.00 91.44 91 LEU A CA 1
ATOM 727 C C . LEU A 1 91 ? 6.109 2.355 -12.564 1.00 91.44 91 LEU A C 1
ATOM 729 O O . LEU A 1 91 ? 6.490 3.518 -12.669 1.00 91.44 91 LEU A O 1
ATOM 733 N N . GLU A 1 92 ? 6.704 1.474 -11.765 1.00 89.31 92 GLU A N 1
ATOM 734 C CA . GLU A 1 92 ? 7.881 1.789 -10.948 1.00 89.31 92 GLU A CA 1
ATOM 735 C C . GLU A 1 92 ? 9.062 2.211 -11.827 1.00 89.31 92 GLU A C 1
ATOM 737 O O . GLU A 1 92 ? 9.614 3.298 -11.655 1.00 89.31 92 GLU A O 1
ATOM 742 N N . ASN A 1 93 ? 9.380 1.415 -12.856 1.00 85.69 93 ASN A N 1
ATOM 743 C CA . ASN A 1 93 ? 10.484 1.698 -13.781 1.00 85.69 93 ASN A CA 1
ATOM 744 C C . ASN A 1 93 ? 10.293 2.982 -14.605 1.00 85.69 93 ASN A C 1
ATOM 746 O O . ASN A 1 93 ? 11.263 3.511 -15.148 1.00 85.69 93 ASN A O 1
ATOM 750 N N . ASN A 1 94 ? 9.059 3.479 -14.714 1.00 84.88 94 ASN A N 1
ATOM 751 C CA . ASN A 1 94 ? 8.725 4.699 -15.451 1.00 84.88 94 ASN A CA 1
ATOM 752 C C . ASN A 1 94 ? 8.317 5.867 -14.533 1.00 84.88 94 ASN A C 1
ATOM 754 O O . ASN A 1 94 ? 7.893 6.907 -15.037 1.00 84.88 94 ASN A O 1
ATOM 758 N N . GLY A 1 95 ? 8.428 5.722 -13.206 1.00 83.88 95 GLY A N 1
ATOM 759 C CA . GLY A 1 95 ? 8.079 6.772 -12.240 1.00 83.88 95 GLY A CA 1
ATOM 760 C C . GLY A 1 95 ? 6.590 7.148 -12.223 1.00 83.88 95 GLY A C 1
ATOM 761 O O . GLY A 1 95 ? 6.236 8.275 -11.884 1.00 83.88 95 GLY A O 1
ATOM 762 N N . LEU A 1 96 ? 5.713 6.230 -12.633 1.00 87.56 96 LEU A N 1
ATOM 763 C CA . LEU A 1 96 ? 4.260 6.423 -12.681 1.00 87.56 96 LEU A CA 1
ATOM 764 C C . LEU A 1 96 ? 3.520 5.757 -11.515 1.00 87.56 96 LEU A C 1
ATOM 766 O O . LEU A 1 96 ? 2.320 5.992 -11.368 1.00 87.56 96 LEU A O 1
ATOM 770 N N . VAL A 1 97 ? 4.211 4.955 -10.696 1.00 92.62 97 VAL A N 1
ATOM 771 C CA . VAL A 1 97 ? 3.601 4.184 -9.596 1.00 92.62 97 VAL A CA 1
ATOM 772 C C . VAL A 1 97 ? 2.897 5.096 -8.588 1.00 92.62 97 VAL A C 1
ATOM 774 O O . VAL A 1 97 ? 1.735 4.884 -8.278 1.00 92.62 97 VAL A O 1
ATOM 777 N N . THR A 1 98 ? 3.486 6.247 -8.274 1.00 94.00 98 THR A N 1
ATOM 778 C CA . THR A 1 98 ? 2.918 7.209 -7.325 1.00 94.00 98 THR A CA 1
ATOM 779 C C . THR A 1 98 ? 1.536 7.733 -7.714 1.00 94.00 98 THR A C 1
ATOM 781 O O . THR A 1 98 ? 0.703 8.006 -6.852 1.00 94.00 98 THR A O 1
ATOM 784 N N . LYS A 1 99 ? 1.230 7.855 -9.014 1.00 93.19 99 LYS A N 1
ATOM 785 C CA . LYS A 1 99 ? -0.126 8.237 -9.450 1.00 93.19 99 LYS A CA 1
ATOM 786 C C . LYS A 1 99 ? -1.140 7.124 -9.194 1.00 93.19 99 LYS A C 1
ATOM 788 O O . LYS A 1 99 ? -2.282 7.418 -8.849 1.00 93.19 99 LYS A O 1
ATOM 793 N N . LEU A 1 100 ? -0.724 5.875 -9.394 1.00 95.25 100 LEU A N 1
ATOM 794 C CA . LEU A 1 100 ? -1.532 4.703 -9.083 1.00 95.25 100 LEU A CA 1
ATOM 795 C C . LEU A 1 100 ? -1.774 4.620 -7.575 1.00 95.25 100 LEU A C 1
ATOM 797 O O . LEU A 1 100 ? -2.919 4.462 -7.162 1.00 95.25 100 LEU A O 1
ATOM 801 N N . ASP A 1 101 ? -0.728 4.779 -6.770 1.00 96.31 101 ASP A N 1
ATOM 802 C CA . ASP A 1 101 ? -0.818 4.634 -5.319 1.00 96.31 101 ASP A CA 1
ATOM 803 C C . ASP A 1 101 ? -1.714 5.710 -4.706 1.00 96.31 101 ASP A C 1
ATOM 805 O O . ASP A 1 101 ? -2.652 5.380 -3.985 1.00 96.31 101 ASP A O 1
ATOM 809 N N . LEU A 1 102 ? -1.557 6.979 -5.103 1.00 96.88 102 LEU A N 1
ATOM 810 C CA . LEU A 1 102 ? -2.460 8.063 -4.690 1.00 96.88 102 LEU A CA 1
ATOM 811 C C . LEU A 1 102 ? -3.930 7.761 -5.011 1.00 96.88 102 LEU A C 1
ATOM 813 O O . LEU A 1 102 ? -4.812 7.995 -4.179 1.00 96.88 102 LEU A O 1
ATOM 817 N N . TYR A 1 103 ? -4.196 7.235 -6.208 1.00 96.69 103 TYR A N 1
ATOM 818 C CA . TYR A 1 103 ? -5.540 6.840 -6.615 1.00 96.69 103 TYR A CA 1
ATOM 819 C C . TYR A 1 103 ? -6.082 5.705 -5.738 1.00 96.69 103 TYR A C 1
ATOM 821 O O . TYR A 1 103 ? -7.212 5.780 -5.255 1.00 96.69 103 TYR A O 1
ATOM 829 N N . VAL A 1 104 ? -5.276 4.666 -5.501 1.00 97.69 104 VAL A N 1
ATOM 830 C CA . VAL A 1 104 ? -5.666 3.509 -4.687 1.00 97.69 104 VAL A CA 1
ATOM 831 C C . VAL A 1 104 ? -5.887 3.912 -3.229 1.00 97.69 104 VAL A C 1
ATOM 833 O O . VAL A 1 104 ? -6.889 3.505 -2.646 1.00 97.69 104 VAL A O 1
ATOM 836 N N . TRP A 1 105 ? -5.023 4.742 -2.641 1.00 98.44 105 TRP A N 1
ATOM 837 C CA . TRP A 1 105 ? -5.177 5.222 -1.264 1.00 98.44 105 TRP A CA 1
ATOM 838 C C . TRP A 1 105 ? -6.474 6.015 -1.085 1.00 98.44 105 TRP A C 1
ATOM 840 O O . TRP A 1 105 ? -7.202 5.811 -0.107 1.00 98.44 105 TRP A O 1
ATOM 850 N N . GLU A 1 106 ? -6.801 6.889 -2.041 1.00 98.12 106 GLU A N 1
ATOM 851 C CA . GLU A 1 106 ? -8.068 7.616 -2.034 1.00 98.12 106 GLU A CA 1
ATOM 852 C C . GLU A 1 106 ? -9.267 6.671 -2.184 1.00 98.12 106 GLU A C 1
ATOM 854 O O . GLU A 1 106 ? -10.236 6.784 -1.427 1.00 98.12 106 GLU A O 1
ATOM 859 N N . GLU A 1 107 ? -9.202 5.715 -3.110 1.00 97.44 107 GLU A N 1
ATOM 860 C CA . GLU A 1 107 ? -10.284 4.759 -3.336 1.00 97.44 107 GLU A CA 1
ATOM 861 C C . GLU A 1 107 ? -10.512 3.859 -2.112 1.00 97.44 107 GLU A C 1
ATOM 863 O O . GLU A 1 107 ? -11.658 3.589 -1.742 1.00 97.44 107 GLU A O 1
ATOM 868 N N . VAL A 1 108 ? -9.447 3.462 -1.413 1.00 98.38 108 VAL A N 1
ATOM 869 C CA . VAL A 1 108 ? -9.529 2.732 -0.143 1.00 98.38 108 VAL A CA 1
ATOM 870 C C . VAL A 1 108 ? -10.224 3.575 0.924 1.00 98.38 108 VAL A C 1
ATOM 872 O O . VAL A 1 108 ? -11.220 3.122 1.493 1.00 98.38 108 VAL A O 1
ATOM 875 N N . CYS A 1 109 ? -9.784 4.816 1.156 1.00 98.50 109 CYS A N 1
ATOM 876 C CA . CYS A 1 109 ? -10.410 5.704 2.144 1.00 98.50 109 CYS A CA 1
ATOM 877 C C . CYS A 1 109 ? -11.900 5.932 1.840 1.00 98.50 109 CYS A C 1
ATOM 879 O O . CYS A 1 109 ? -12.759 5.814 2.720 1.00 98.50 109 CYS A O 1
ATOM 881 N N . ARG A 1 110 ? -12.230 6.178 0.569 1.00 97.75 110 ARG A N 1
ATOM 882 C CA . ARG A 1 110 ? -13.609 6.341 0.098 1.00 97.75 110 ARG A CA 1
ATOM 883 C C . ARG A 1 110 ? -14.466 5.109 0.390 1.00 97.75 110 ARG A C 1
ATOM 885 O O . ARG A 1 110 ? -15.592 5.243 0.875 1.00 97.75 110 ARG A O 1
ATOM 892 N N . ASN A 1 111 ? -13.952 3.911 0.116 1.00 97.31 111 ASN A N 1
ATOM 893 C CA . ASN A 1 111 ? -14.688 2.669 0.345 1.00 97.31 111 ASN A CA 1
ATOM 894 C C . ASN A 1 111 ? -14.841 2.349 1.837 1.00 97.31 111 ASN A C 1
ATOM 896 O O . ASN A 1 111 ? -15.934 1.961 2.252 1.00 97.31 111 ASN A O 1
ATOM 900 N N . VAL A 1 112 ? -13.815 2.593 2.658 1.00 98.00 112 VAL A N 1
ATOM 901 C CA . VAL A 1 112 ? -13.917 2.469 4.123 1.00 98.00 112 VAL A CA 1
ATOM 902 C C . VAL A 1 112 ? -15.018 3.380 4.658 1.00 98.00 112 VAL A C 1
ATOM 904 O O . VAL A 1 112 ? -15.891 2.920 5.398 1.00 98.00 112 VAL A O 1
ATOM 907 N N . LYS A 1 113 ? -15.043 4.648 4.230 1.00 98.19 113 LYS A N 1
ATOM 908 C CA . LYS A 1 113 ? -16.093 5.595 4.619 1.00 98.19 113 LYS A CA 1
ATOM 909 C C . LYS A 1 113 ? -17.481 5.104 4.202 1.00 98.19 113 LYS A C 1
ATOM 911 O O . LYS A 1 113 ? -18.384 5.041 5.032 1.00 98.19 113 LYS A O 1
ATOM 916 N N . LYS A 1 114 ? -17.634 4.648 2.957 1.00 97.56 114 LYS A N 1
ATOM 917 C CA . LYS A 1 114 ? -18.888 4.063 2.455 1.00 97.56 114 LYS A CA 1
ATOM 918 C C . LYS A 1 114 ? -19.348 2.859 3.285 1.00 97.56 114 LYS A C 1
ATOM 920 O O . LYS A 1 114 ? -20.542 2.711 3.542 1.00 97.56 114 LYS A O 1
ATOM 925 N N . TRP A 1 115 ? -18.431 1.991 3.712 1.00 96.69 115 TRP A N 1
ATOM 926 C CA . TRP A 1 115 ? -18.772 0.855 4.571 1.00 96.69 115 TRP A CA 1
ATOM 927 C C . TRP A 1 115 ? -19.274 1.312 5.940 1.00 96.69 115 TRP A C 1
ATOM 929 O O . TRP A 1 115 ? -20.312 0.815 6.385 1.00 96.69 115 TRP A O 1
ATOM 939 N N . ILE A 1 116 ? -18.606 2.286 6.562 1.00 97.38 116 ILE A N 1
ATOM 940 C CA . ILE A 1 116 ? -19.032 2.882 7.837 1.00 97.38 116 ILE A CA 1
ATOM 941 C C . ILE A 1 116 ? -20.426 3.502 7.701 1.00 97.38 116 ILE A C 1
ATOM 943 O O . ILE A 1 116 ? -21.308 3.206 8.505 1.00 97.38 116 ILE A O 1
ATOM 947 N N . ASP A 1 117 ? -20.655 4.290 6.650 1.00 97.44 117 ASP A N 1
ATOM 948 C CA . ASP A 1 117 ? -21.934 4.971 6.411 1.00 97.44 117 ASP A CA 1
ATOM 949 C C . ASP A 1 117 ? -23.078 3.990 6.126 1.00 97.44 117 ASP A C 1
ATOM 951 O O . ASP A 1 117 ? -24.234 4.265 6.436 1.00 97.44 117 ASP A O 1
ATOM 955 N N . SER A 1 118 ? -22.759 2.802 5.603 1.00 97.06 118 SER A N 1
ATOM 956 C CA . SER A 1 118 ? -23.716 1.699 5.450 1.00 97.06 118 SER A CA 1
ATOM 957 C C . SER A 1 118 ? -23.999 0.921 6.747 1.00 97.06 118 SER A C 1
ATOM 959 O O . SER A 1 118 ? -24.706 -0.086 6.717 1.00 97.06 118 SER A O 1
ATOM 961 N N . GLY A 1 119 ? -23.437 1.349 7.882 1.00 96.44 119 GLY A N 1
ATOM 962 C CA . GLY A 1 119 ? -23.624 0.726 9.194 1.00 96.44 119 GLY A CA 1
ATOM 963 C C . GLY A 1 119 ? -22.748 -0.504 9.447 1.00 96.44 119 GLY A C 1
ATOM 964 O O . GLY A 1 119 ? -22.978 -1.232 10.415 1.00 96.44 119 GLY A O 1
ATOM 965 N N . ARG A 1 120 ? -21.744 -0.775 8.600 1.00 93.25 120 ARG A N 1
ATOM 966 C CA . ARG A 1 120 ? -20.801 -1.879 8.833 1.00 93.25 120 ARG A CA 1
ATOM 967 C C . ARG A 1 120 ? -19.805 -1.488 9.915 1.00 93.25 120 ARG A C 1
ATOM 969 O O . ARG A 1 120 ? -19.320 -0.361 9.953 1.00 93.25 120 ARG A O 1
ATOM 976 N N . LYS A 1 121 ? -19.436 -2.455 10.758 1.00 91.50 121 LYS A N 1
ATOM 977 C CA . LYS A 1 121 ? -18.324 -2.278 11.693 1.00 91.50 121 LYS A CA 1
ATOM 978 C C . LYS A 1 121 ? -17.011 -2.252 10.898 1.00 91.50 121 LYS A C 1
ATOM 980 O O . LYS A 1 121 ? -16.712 -3.259 10.253 1.00 91.50 121 LYS A O 1
ATOM 985 N N . PRO A 1 122 ? -16.242 -1.152 10.927 1.00 92.62 122 PRO A N 1
ATOM 986 C CA . PRO A 1 122 ? -14.992 -1.089 10.192 1.00 92.62 122 PRO A CA 1
ATOM 987 C C . PRO A 1 122 ? -13.937 -1.978 10.856 1.00 92.62 122 PRO A C 1
ATOM 989 O O . PRO A 1 122 ? -13.901 -2.129 12.081 1.00 92.62 122 PRO A O 1
ATOM 992 N N . VAL A 1 123 ? -13.080 -2.553 10.021 1.00 96.69 123 VAL A N 1
ATOM 993 C CA . VAL A 1 123 ? -11.797 -3.144 10.407 1.00 96.69 123 VAL A CA 1
ATOM 994 C C . VAL A 1 123 ? -10.699 -2.374 9.669 1.00 96.69 123 VAL A C 1
ATOM 996 O O . VAL A 1 123 ? -10.994 -1.830 8.599 1.00 96.69 123 VAL A O 1
ATOM 999 N N . PRO A 1 124 ? -9.473 -2.299 10.208 1.00 98.00 124 PRO A N 1
ATOM 1000 C CA . PRO A 1 124 ? -8.364 -1.656 9.516 1.00 98.00 124 PRO A CA 1
ATOM 1001 C C . PRO A 1 124 ? -8.108 -2.272 8.140 1.00 98.00 124 PRO A C 1
ATOM 1003 O O . PRO A 1 124 ? -8.295 -3.477 7.953 1.00 98.00 124 PRO A O 1
ATOM 1006 N N . ILE A 1 125 ? -7.685 -1.454 7.180 1.00 98.56 125 ILE A N 1
ATOM 1007 C CA . ILE A 1 125 ? -7.259 -1.899 5.853 1.00 98.56 125 ILE A CA 1
ATOM 1008 C C . ILE A 1 125 ? -5.842 -1.411 5.567 1.00 98.56 125 ILE A C 1
ATOM 1010 O O . ILE A 1 125 ? -5.573 -0.220 5.713 1.00 98.56 125 ILE A O 1
ATOM 1014 N N . SER A 1 126 ? -4.947 -2.322 5.170 1.00 98.44 126 SER A N 1
ATOM 1015 C CA . SER A 1 126 ? -3.583 -1.961 4.788 1.00 98.44 126 SER A CA 1
ATOM 1016 C C . SER A 1 126 ? -3.488 -1.540 3.331 1.00 98.44 126 SER A C 1
ATOM 1018 O O . SER A 1 126 ? -4.138 -2.121 2.454 1.00 98.44 126 SER A O 1
ATOM 1020 N N . VAL A 1 127 ? -2.686 -0.508 3.090 1.00 98.19 127 VAL A N 1
ATOM 1021 C CA . VAL A 1 127 ? -2.309 -0.006 1.771 1.00 98.19 127 VAL A CA 1
ATOM 1022 C C . VAL A 1 127 ? -0.799 -0.064 1.619 1.00 98.19 127 VAL A C 1
ATOM 1024 O O . VAL A 1 127 ? -0.060 0.251 2.550 1.00 98.19 127 VAL A O 1
ATOM 1027 N N . ASN A 1 128 ? -0.357 -0.452 0.429 1.00 96.12 128 ASN A N 1
ATOM 1028 C CA . ASN A 1 128 ? 1.056 -0.497 0.089 1.00 96.12 128 ASN A CA 1
ATOM 1029 C C . ASN A 1 128 ? 1.586 0.915 -0.182 1.00 96.12 128 ASN A C 1
ATOM 1031 O O . ASN A 1 128 ? 0.912 1.728 -0.822 1.00 96.12 128 ASN A O 1
ATOM 1035 N N . VAL A 1 129 ? 2.791 1.185 0.312 1.00 95.44 129 VAL A N 1
ATOM 1036 C CA . VAL A 1 129 ? 3.562 2.398 0.039 1.00 95.44 129 VAL A CA 1
ATOM 1037 C C . VAL A 1 129 ? 4.913 1.978 -0.517 1.00 95.44 129 VAL A C 1
ATOM 1039 O O . VAL A 1 129 ? 5.704 1.311 0.154 1.00 95.44 129 VAL A O 1
ATOM 1042 N N . SER A 1 130 ? 5.181 2.379 -1.757 1.00 91.00 130 SER A N 1
ATOM 1043 C CA . SER A 1 130 ? 6.440 2.060 -2.414 1.00 91.00 130 SER A CA 1
ATOM 1044 C C . SER A 1 130 ? 7.568 2.960 -1.906 1.00 91.00 130 SER A C 1
ATOM 1046 O O . SER A 1 130 ? 7.362 4.074 -1.410 1.00 91.00 130 SER A O 1
ATOM 1048 N N . ARG A 1 131 ? 8.813 2.518 -2.108 1.00 89.50 131 ARG A N 1
ATOM 1049 C CA . ARG A 1 131 ? 9.993 3.366 -1.887 1.00 89.50 131 ARG A CA 1
ATOM 1050 C C . ARG A 1 131 ? 9.904 4.661 -2.704 1.00 89.50 131 ARG A C 1
ATOM 1052 O O . ARG A 1 131 ? 10.280 5.719 -2.211 1.00 89.50 131 ARG A O 1
ATOM 1059 N N . ILE A 1 132 ? 9.401 4.587 -3.939 1.00 90.50 132 ILE A N 1
ATOM 1060 C CA . ILE A 1 132 ? 9.284 5.740 -4.842 1.00 90.50 132 ILE A CA 1
ATOM 1061 C C . ILE A 1 132 ? 8.342 6.797 -4.251 1.00 90.50 132 ILE A C 1
ATOM 1063 O O . ILE A 1 132 ? 8.648 7.989 -4.324 1.00 90.50 132 ILE A O 1
ATOM 1067 N N . ASP A 1 133 ? 7.254 6.392 -3.599 1.00 93.75 133 ASP A N 1
ATOM 1068 C CA . ASP A 1 133 ? 6.321 7.331 -2.964 1.00 93.75 133 ASP A CA 1
ATOM 1069 C C . ASP A 1 133 ? 6.971 8.100 -1.823 1.00 93.75 133 ASP A C 1
ATOM 1071 O O . ASP A 1 133 ? 6.820 9.315 -1.729 1.00 93.75 133 ASP A O 1
ATOM 1075 N N . ILE A 1 134 ? 7.753 7.408 -0.994 1.00 92.00 134 ILE A N 1
ATOM 1076 C CA . ILE A 1 134 ? 8.475 8.010 0.132 1.00 92.00 134 ILE A CA 1
ATOM 1077 C C . ILE A 1 134 ? 9.459 9.088 -0.349 1.00 92.00 134 ILE A C 1
ATOM 1079 O O . ILE A 1 134 ? 9.653 10.093 0.332 1.00 92.00 134 ILE A O 1
ATOM 1083 N N . TYR A 1 135 ? 10.052 8.920 -1.535 1.00 88.81 135 TYR A N 1
ATOM 1084 C CA . TYR A 1 135 ? 10.945 9.926 -2.122 1.00 88.81 135 TYR A CA 1
ATOM 1085 C C . TYR A 1 135 ? 10.231 11.093 -2.783 1.00 88.81 135 TYR A C 1
ATOM 1087 O O . TYR A 1 135 ? 10.757 12.206 -2.814 1.00 88.81 135 TYR A O 1
ATOM 1095 N N . THR A 1 136 ? 9.091 10.821 -3.404 1.00 91.25 136 THR A N 1
ATOM 1096 C CA . THR A 1 136 ? 8.432 11.779 -4.296 1.00 91.25 136 THR A CA 1
ATOM 1097 C C . THR A 1 136 ? 7.343 12.579 -3.593 1.00 91.25 136 THR A C 1
ATOM 1099 O O . THR A 1 136 ? 7.007 13.674 -4.047 1.00 91.25 136 THR A O 1
ATOM 1102 N N . LEU A 1 137 ? 6.817 12.071 -2.478 1.00 94.06 137 LEU A N 1
ATOM 1103 C CA . LEU A 1 137 ? 5.714 12.657 -1.732 1.00 94.06 137 LEU A CA 1
ATOM 1104 C C . LEU A 1 137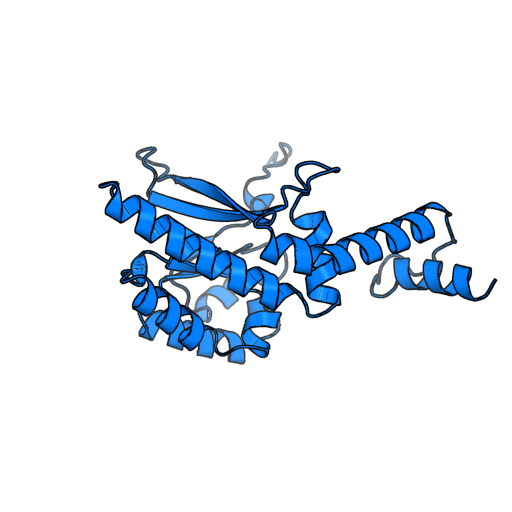 ? 6.088 12.935 -0.277 1.00 94.06 137 LEU A C 1
ATOM 1106 O O . LEU A 1 137 ? 6.944 12.292 0.320 1.00 94.06 137 LEU A O 1
ATOM 1110 N N . ASN A 1 138 ? 5.324 13.834 0.345 1.00 96.44 138 ASN A N 1
ATOM 1111 C CA . ASN A 1 138 ? 5.152 13.801 1.792 1.00 96.44 138 ASN A CA 1
ATOM 1112 C C . ASN A 1 138 ? 3.999 12.838 2.118 1.00 96.44 138 ASN A C 1
ATOM 1114 O O . ASN A 1 138 ? 2.839 13.248 2.198 1.00 96.44 138 ASN A O 1
ATOM 1118 N N . VAL A 1 139 ? 4.328 11.550 2.242 1.00 97.00 139 VAL A N 1
ATOM 1119 C CA . VAL A 1 139 ? 3.362 10.457 2.457 1.00 97.00 139 VAL A CA 1
ATOM 1120 C C . VAL A 1 139 ? 2.496 10.710 3.695 1.00 97.00 139 VAL A C 1
ATOM 1122 O O . VAL A 1 139 ? 1.271 10.601 3.621 1.00 97.00 139 VAL A O 1
ATOM 1125 N N . THR A 1 140 ? 3.104 11.148 4.802 1.00 97.44 140 THR A N 1
ATOM 1126 C CA . THR A 1 140 ? 2.395 11.486 6.045 1.00 97.44 140 THR A CA 1
ATOM 1127 C C . THR A 1 140 ? 1.299 12.515 5.814 1.00 97.44 140 THR A C 1
ATOM 1129 O O . THR A 1 140 ? 0.146 12.307 6.196 1.00 97.44 140 THR A O 1
ATOM 1132 N N . ARG A 1 141 ? 1.637 13.616 5.140 1.00 98.19 141 ARG A N 1
ATOM 1133 C CA . ARG A 1 141 ? 0.689 14.687 4.844 1.00 98.19 141 ARG A CA 1
ATOM 1134 C C . ARG A 1 141 ? -0.443 14.208 3.941 1.00 98.19 141 ARG A C 1
ATOM 1136 O O . ARG A 1 141 ? -1.594 14.546 4.199 1.00 98.19 141 ARG A O 1
ATOM 1143 N N . VAL A 1 142 ? -0.135 13.420 2.911 1.00 98.50 142 VAL A N 1
ATOM 1144 C CA . VAL A 1 142 ? -1.154 12.873 2.003 1.00 98.50 142 VAL A CA 1
ATOM 1145 C C . VAL A 1 142 ? -2.172 12.038 2.778 1.00 98.50 142 VAL A C 1
ATOM 1147 O O . VAL A 1 142 ? -3.376 12.263 2.646 1.00 98.50 142 VAL A O 1
ATOM 1150 N N . PHE A 1 143 ? -1.716 11.121 3.635 1.00 98.62 143 PHE A N 1
ATOM 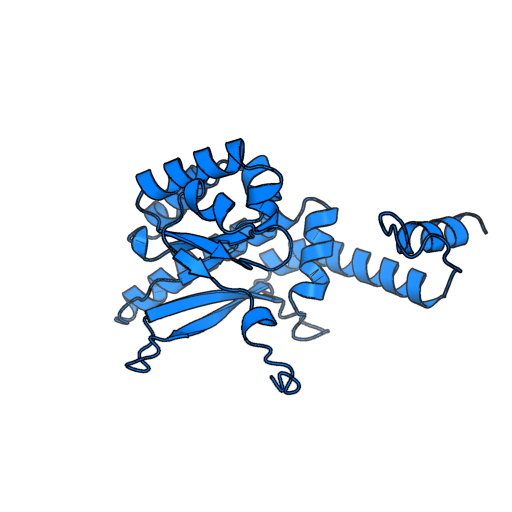1151 C CA . PHE A 1 143 ? -2.629 10.311 4.437 1.00 98.62 143 PHE A CA 1
ATOM 1152 C C . PHE A 1 143 ? -3.431 11.146 5.432 1.00 98.62 143 PHE A C 1
ATOM 1154 O O . PHE A 1 143 ? -4.636 10.931 5.543 1.00 98.62 143 PHE A O 1
ATOM 1161 N N . GLN A 1 144 ? -2.818 12.130 6.101 1.00 98.50 144 GLN A N 1
ATOM 1162 C CA . GLN A 1 144 ? -3.529 13.067 6.982 1.00 98.50 144 GLN A CA 1
ATOM 1163 C C . GLN A 1 144 ? -4.643 13.826 6.246 1.00 98.50 144 GLN A C 1
ATOM 1165 O O . GLN A 1 144 ? -5.757 13.960 6.759 1.00 98.50 144 GLN A O 1
ATOM 1170 N N . GLU A 1 145 ? -4.370 14.297 5.028 1.00 98.62 145 GLU A N 1
ATOM 1171 C CA . GLU A 1 145 ? -5.362 14.962 4.183 1.00 98.62 145 GLU A CA 1
ATOM 1172 C C . GLU A 1 145 ? -6.490 14.002 3.773 1.00 98.62 145 GLU A C 1
ATOM 1174 O O . GLU A 1 145 ? -7.660 14.388 3.820 1.00 98.62 145 GLU A O 1
ATOM 1179 N N . LEU A 1 146 ? -6.173 12.748 3.428 1.00 98.62 146 LEU A N 1
ATOM 1180 C CA . LEU A 1 146 ? -7.164 11.726 3.076 1.00 98.62 146 LEU A CA 1
ATOM 1181 C C . LEU A 1 146 ? -8.080 11.374 4.252 1.00 98.62 146 LEU A C 1
ATOM 1183 O O . LEU A 1 146 ? -9.304 11.435 4.109 1.00 98.62 146 LEU A O 1
ATOM 1187 N N . ILE A 1 147 ? -7.528 11.053 5.425 1.00 98.19 147 ILE A N 1
ATOM 1188 C CA . ILE A 1 147 ? -8.359 10.708 6.589 1.00 98.19 147 ILE A CA 1
ATOM 1189 C C . ILE A 1 147 ? -9.212 11.893 7.043 1.00 98.19 147 ILE A C 1
ATOM 1191 O O . ILE A 1 147 ? -10.358 11.696 7.437 1.00 98.19 147 ILE A O 1
ATOM 1195 N N . SER A 1 148 ? -8.702 13.123 6.921 1.00 98.31 148 SER A N 1
ATOM 1196 C CA . SER A 1 148 ? -9.458 14.338 7.226 1.00 98.31 148 SER A CA 1
ATOM 1197 C C . SER A 1 148 ? -10.608 14.529 6.235 1.00 98.31 148 SER A C 1
ATOM 1199 O O . SER A 1 148 ? -11.757 14.694 6.643 1.00 98.31 148 SER A O 1
ATOM 1201 N N . ARG A 1 149 ? -10.335 14.401 4.927 1.00 98.56 149 ARG A N 1
ATOM 1202 C CA . ARG A 1 149 ? -11.334 14.519 3.851 1.00 98.56 149 ARG A CA 1
ATOM 1203 C C . ARG A 1 149 ? -12.485 13.525 4.006 1.00 98.56 149 ARG A C 1
ATOM 1205 O O . ARG A 1 149 ? -13.634 13.885 3.765 1.00 98.56 149 ARG A O 1
ATOM 1212 N N . TYR A 1 150 ? -12.180 12.286 4.387 1.00 98.25 150 TYR A N 1
ATOM 1213 C CA . TYR A 1 150 ? -13.168 11.215 4.532 1.00 98.25 150 TYR A CA 1
ATOM 1214 C C . TYR A 1 150 ? -13.664 11.024 5.979 1.00 98.25 150 TYR A C 1
ATOM 1216 O O . TYR A 1 150 ? -14.481 10.135 6.228 1.00 98.25 150 TYR A O 1
ATOM 1224 N N . CYS A 1 151 ? -13.221 11.868 6.919 1.00 97.62 151 CYS A N 1
ATOM 1225 C CA . CYS A 1 151 ? -13.528 11.793 8.352 1.00 97.62 151 CYS A CA 1
ATOM 1226 C C . CYS A 1 151 ? -13.288 10.392 8.947 1.00 97.62 151 CYS A C 1
ATOM 1228 O O . CYS A 1 151 ? -14.166 9.826 9.606 1.00 97.62 151 CYS A O 1
ATOM 1230 N N . LEU A 1 152 ? -12.118 9.816 8.671 1.00 98.19 152 LEU A N 1
ATOM 1231 C CA . LEU A 1 152 ? -11.715 8.490 9.132 1.00 98.19 152 LEU A CA 1
ATOM 1232 C C . LEU A 1 152 ? -10.809 8.577 10.360 1.00 98.19 152 LEU A C 1
ATOM 1234 O O . LEU A 1 152 ? -10.002 9.492 10.499 1.00 98.19 152 LEU A O 1
ATOM 1238 N N . ASP A 1 153 ? -10.922 7.580 11.234 1.00 97.94 153 ASP A N 1
ATOM 1239 C CA . ASP A 1 153 ? -9.929 7.343 12.280 1.00 97.94 153 ASP A CA 1
ATOM 1240 C C . ASP A 1 153 ? -8.631 6.831 11.622 1.00 97.94 153 ASP A C 1
ATOM 1242 O O . ASP A 1 153 ? -8.711 5.855 10.866 1.00 97.94 153 ASP A O 1
ATOM 1246 N N . PRO A 1 154 ? -7.454 7.438 11.888 1.00 97.94 154 PRO A N 1
ATOM 1247 C CA . PRO A 1 154 ? -6.183 7.002 11.308 1.00 97.94 154 PRO A CA 1
ATOM 1248 C C . PRO A 1 154 ? -5.901 5.509 11.511 1.00 97.94 154 PRO A C 1
ATOM 1250 O O . PRO A 1 154 ? -5.328 4.868 10.638 1.00 97.94 154 PRO A O 1
ATOM 1253 N N . ARG A 1 155 ? -6.379 4.919 12.615 1.00 97.06 155 ARG A N 1
ATOM 1254 C CA . ARG A 1 155 ? -6.195 3.494 12.938 1.00 97.06 155 ARG A CA 1
ATOM 1255 C C . ARG A 1 155 ? -6.927 2.546 11.988 1.00 97.06 155 ARG A C 1
ATOM 1257 O O . ARG A 1 155 ? -6.746 1.337 12.074 1.00 97.06 155 ARG A O 1
ATOM 1264 N N . LEU A 1 156 ? -7.807 3.065 11.132 1.00 98.06 156 LEU A N 1
ATOM 1265 C CA . LEU A 1 156 ? -8.480 2.276 10.102 1.00 98.06 156 LEU A CA 1
ATOM 1266 C C . LEU A 1 156 ? -7.657 2.147 8.821 1.00 98.06 156 LEU A C 1
ATOM 1268 O O . LEU A 1 156 ? -7.990 1.294 8.001 1.00 98.06 156 LEU A O 1
ATOM 1272 N N . ILE A 1 157 ? -6.619 2.966 8.645 1.00 98.56 157 ILE A N 1
ATOM 1273 C CA . ILE A 1 157 ? -5.718 2.902 7.498 1.00 98.56 157 ILE A CA 1
ATOM 1274 C C . ILE A 1 157 ? -4.348 2.458 8.002 1.00 98.56 157 ILE A C 1
ATOM 1276 O O . ILE A 1 157 ? -3.666 3.153 8.749 1.00 98.56 157 ILE A O 1
ATOM 1280 N N . GLU A 1 158 ? -3.976 1.256 7.600 1.00 98.50 158 GLU A N 1
ATOM 1281 C CA . GLU A 1 158 ? -2.704 0.625 7.912 1.00 98.50 158 GLU A CA 1
ATOM 1282 C C . GLU A 1 158 ? -1.726 0.888 6.759 1.00 98.50 158 GLU A C 1
ATOM 1284 O O . GLU A 1 158 ? -2.093 0.766 5.592 1.00 98.50 158 GLU A O 1
ATOM 1289 N N . ILE A 1 159 ? -0.490 1.274 7.061 1.00 98.25 159 ILE A N 1
ATOM 1290 C CA . ILE A 1 159 ? 0.503 1.631 6.041 1.00 98.25 159 ILE A CA 1
ATOM 1291 C C . ILE A 1 159 ? 1.555 0.547 5.970 1.00 98.25 159 ILE A C 1
ATOM 1293 O O . ILE A 1 159 ? 2.183 0.227 6.973 1.00 98.25 159 ILE A O 1
ATOM 1297 N N . GLU A 1 160 ? 1.746 -0.001 4.784 1.00 97.06 160 GLU A N 1
ATOM 1298 C CA . GLU A 1 160 ? 2.558 -1.180 4.567 1.00 97.06 160 GLU A CA 1
ATOM 1299 C C . GLU A 1 160 ? 3.771 -0.855 3.698 1.00 97.06 160 GLU A C 1
ATOM 1301 O O . GLU A 1 160 ? 3.636 -0.300 2.608 1.00 97.06 160 GLU A O 1
ATOM 1306 N N . ILE A 1 161 ? 4.961 -1.163 4.214 1.00 93.88 161 ILE A N 1
ATOM 1307 C CA . ILE A 1 161 ? 6.241 -0.868 3.569 1.00 93.88 161 ILE A CA 1
ATOM 1308 C C . ILE A 1 161 ? 7.061 -2.157 3.527 1.00 93.88 161 ILE A C 1
ATOM 1310 O O . ILE A 1 161 ? 7.304 -2.787 4.555 1.00 93.88 161 ILE A O 1
ATOM 1314 N N . THR A 1 162 ? 7.526 -2.540 2.342 1.00 89.50 162 THR A N 1
ATOM 1315 C CA . THR A 1 162 ? 8.335 -3.753 2.144 1.00 89.50 162 THR A CA 1
ATOM 1316 C C . THR A 1 162 ? 9.676 -3.694 2.882 1.00 89.50 162 THR A C 1
ATOM 1318 O O . THR A 1 162 ? 10.289 -2.626 2.988 1.00 89.50 162 THR A O 1
ATOM 1321 N N . GLU A 1 163 ? 10.195 -4.848 3.298 1.00 87.81 163 GLU A N 1
ATOM 1322 C CA . GLU A 1 163 ? 11.526 -4.995 3.898 1.00 87.81 163 GLU A CA 1
ATOM 1323 C C . GLU A 1 163 ? 12.651 -4.400 3.031 1.00 87.81 163 GLU A C 1
ATOM 1325 O O . GLU A 1 163 ? 13.534 -3.703 3.537 1.00 87.81 163 GLU A O 1
ATOM 1330 N N . SER A 1 164 ? 12.623 -4.651 1.720 1.00 85.06 164 SER A N 1
ATOM 1331 C CA . SER A 1 164 ? 13.655 -4.183 0.786 1.00 85.06 164 SER A CA 1
ATOM 1332 C C . SER A 1 164 ? 13.771 -2.658 0.786 1.00 85.06 164 SER A C 1
ATOM 1334 O O . SER A 1 164 ? 14.878 -2.128 0.883 1.00 85.06 164 SER A O 1
ATOM 1336 N N . ALA A 1 165 ? 12.633 -1.954 0.784 1.00 85.69 165 ALA A N 1
ATOM 1337 C CA . ALA A 1 165 ? 12.603 -0.503 0.913 1.00 85.69 165 ALA A CA 1
ATOM 1338 C C . ALA A 1 165 ? 13.320 -0.055 2.198 1.00 85.69 165 ALA A C 1
ATOM 1340 O O . ALA A 1 165 ? 14.212 0.792 2.133 1.00 85.69 165 ALA A O 1
ATOM 1341 N N . TYR A 1 166 ? 12.991 -0.668 3.343 1.00 84.62 166 TYR A N 1
ATOM 1342 C CA . TYR A 1 166 ? 13.600 -0.359 4.642 1.00 84.62 166 TYR A CA 1
ATOM 1343 C C . TYR A 1 166 ? 15.119 -0.509 4.663 1.00 84.62 166 TYR A C 1
ATOM 1345 O O . TYR A 1 166 ? 15.805 0.332 5.240 1.00 84.62 166 TYR A O 1
ATOM 1353 N N . VAL A 1 167 ? 15.651 -1.586 4.087 1.00 81.50 167 VAL A N 1
ATOM 1354 C CA . VAL A 1 167 ? 17.093 -1.870 4.131 1.00 81.50 167 VAL A CA 1
ATOM 1355 C C . VAL A 1 167 ? 17.873 -0.902 3.255 1.00 81.50 167 VAL A C 1
ATOM 1357 O O . VAL A 1 167 ? 18.930 -0.418 3.662 1.00 81.50 167 VAL A O 1
ATOM 1360 N N . GLU A 1 168 ? 17.355 -0.600 2.069 1.00 78.69 168 GLU A N 1
ATOM 1361 C CA . GLU A 1 168 ? 18.028 0.302 1.140 1.00 78.69 168 GLU A CA 1
ATOM 1362 C C . GLU A 1 168 ? 18.083 1.737 1.678 1.00 78.69 168 GLU A C 1
ATOM 1364 O O . GLU A 1 168 ? 19.067 2.435 1.441 1.00 78.69 168 GLU A O 1
ATOM 1369 N N . GLU A 1 169 ? 17.052 2.179 2.410 1.00 79.62 169 GLU A N 1
ATOM 1370 C CA . GLU A 1 169 ? 16.858 3.596 2.758 1.00 79.62 169 GLU A CA 1
ATOM 1371 C C . GLU A 1 169 ? 16.451 3.824 4.213 1.00 79.62 169 GLU A C 1
ATOM 1373 O O . GLU A 1 169 ? 15.622 4.674 4.558 1.00 79.62 169 GLU A O 1
ATOM 1378 N N . TYR A 1 170 ? 17.107 3.070 5.088 1.00 83.31 170 TYR A N 1
ATOM 1379 C CA . TYR A 1 170 ? 16.797 2.961 6.507 1.00 83.31 170 TYR A CA 1
ATOM 1380 C C . TYR A 1 170 ? 16.517 4.298 7.211 1.00 83.31 170 TYR A C 1
ATOM 1382 O O . TYR A 1 170 ? 15.511 4.436 7.906 1.00 83.31 170 TYR A O 1
ATOM 1390 N N . LYS A 1 171 ? 17.368 5.317 7.021 1.00 85.81 171 LYS A N 1
ATOM 1391 C CA . LYS A 1 171 ? 17.226 6.606 7.726 1.00 85.81 171 LYS A CA 1
ATOM 1392 C C . LYS A 1 171 ? 15.989 7.391 7.292 1.00 85.81 171 LYS A C 1
ATOM 1394 O O . LYS A 1 171 ? 15.316 7.966 8.142 1.00 85.81 171 LYS A O 1
ATOM 1399 N N . VAL A 1 172 ? 15.721 7.440 5.987 1.00 89.62 172 VAL A N 1
ATOM 1400 C CA . VAL A 1 172 ? 14.594 8.202 5.429 1.00 89.62 172 VAL A CA 1
ATOM 1401 C C . VAL A 1 172 ? 13.287 7.533 5.825 1.00 89.62 172 VAL A C 1
ATOM 1403 O O . VAL A 1 172 ? 12.385 8.190 6.339 1.00 89.62 172 VAL A O 1
ATOM 1406 N N . ILE A 1 173 ? 13.215 6.212 5.661 1.00 90.25 173 ILE A N 1
ATOM 1407 C CA . ILE A 1 173 ? 12.008 5.451 5.977 1.00 90.25 173 ILE A CA 1
ATOM 1408 C C . ILE A 1 173 ? 11.720 5.488 7.474 1.00 90.25 173 ILE A C 1
ATOM 1410 O O . ILE A 1 173 ? 10.579 5.729 7.847 1.00 90.25 173 ILE A O 1
ATOM 1414 N N . THR A 1 174 ? 12.729 5.342 8.338 1.00 89.94 174 THR A N 1
ATOM 1415 C CA . THR A 1 174 ? 12.524 5.425 9.796 1.00 89.94 174 THR A CA 1
ATOM 1416 C C . THR A 1 174 ? 11.897 6.760 10.205 1.00 89.94 17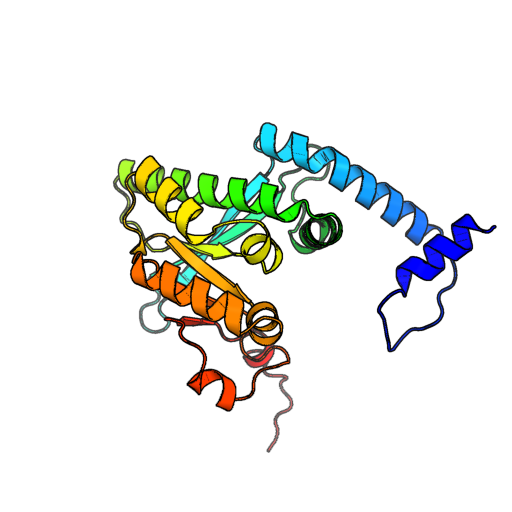4 THR A C 1
ATOM 1418 O O . THR A 1 174 ? 10.942 6.760 10.976 1.00 89.94 174 THR A O 1
ATOM 1421 N N . ALA A 1 175 ? 12.357 7.883 9.642 1.00 92.56 175 ALA A N 1
ATOM 1422 C CA . ALA A 1 175 ? 11.770 9.192 9.931 1.00 92.56 175 ALA A CA 1
ATOM 1423 C C . ALA A 1 175 ? 10.300 9.278 9.487 1.00 92.56 175 ALA A C 1
ATOM 1425 O O . ALA A 1 175 ? 9.441 9.688 10.265 1.00 92.56 175 ALA A O 1
ATOM 1426 N N . VAL A 1 176 ? 9.987 8.828 8.267 1.00 94.31 176 VAL A N 1
ATOM 1427 C CA . VAL A 1 176 ? 8.605 8.820 7.754 1.00 94.31 176 VAL A CA 1
ATOM 1428 C C . VAL A 1 176 ? 7.700 7.915 8.590 1.00 94.31 176 VAL A C 1
ATOM 1430 O O . VAL A 1 176 ? 6.561 8.266 8.882 1.00 94.31 176 VAL A O 1
ATOM 1433 N N . VAL A 1 177 ? 8.205 6.768 9.031 1.00 94.19 177 VAL A N 1
ATOM 1434 C CA . VAL A 1 177 ? 7.469 5.822 9.878 1.00 94.19 177 VAL A CA 1
ATOM 1435 C C . VAL A 1 177 ? 7.15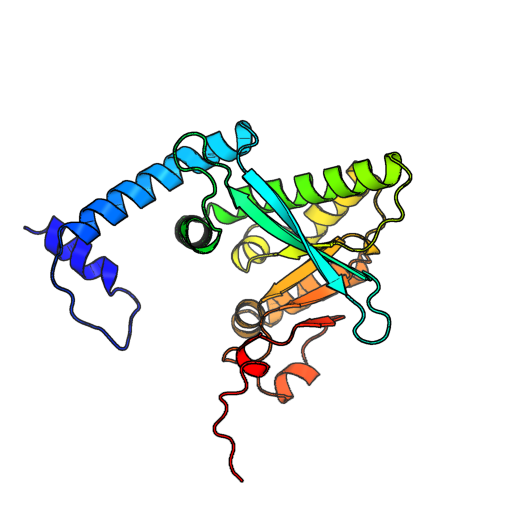2 6.440 11.233 1.00 94.19 177 VAL A C 1
ATOM 1437 O O . VAL A 1 177 ? 6.024 6.330 11.707 1.00 94.19 177 VAL A O 1
ATOM 1440 N N . GLU A 1 178 ? 8.112 7.126 11.849 1.00 94.88 178 GLU A N 1
ATOM 1441 C CA . GLU A 1 178 ? 7.888 7.841 13.106 1.00 94.88 178 GLU A CA 1
ATOM 1442 C C . GLU A 1 178 ? 6.860 8.965 12.953 1.00 94.88 178 GLU A C 1
ATOM 1444 O O . GLU A 1 178 ? 5.995 9.125 13.819 1.00 94.88 178 GLU A O 1
ATOM 1449 N N . GLU A 1 179 ? 6.898 9.707 11.845 1.00 96.75 179 GLU A N 1
ATOM 1450 C CA . GLU A 1 179 ? 5.899 10.731 11.531 1.00 96.75 179 GLU A CA 1
ATOM 1451 C C . GLU A 1 179 ? 4.494 10.137 11.360 1.00 96.75 179 GLU A C 1
ATOM 1453 O O . GLU A 1 179 ? 3.534 10.638 11.950 1.00 96.75 179 GLU A O 1
ATOM 1458 N N . LEU A 1 180 ? 4.367 9.041 10.607 1.00 97.44 180 LEU A N 1
ATOM 1459 C CA . LEU A 1 180 ? 3.103 8.332 10.401 1.00 97.44 180 LEU A CA 1
ATOM 1460 C C . LEU A 1 180 ? 2.522 7.808 11.715 1.00 97.44 180 LEU A C 1
ATOM 1462 O O . LEU A 1 180 ? 1.345 8.026 12.013 1.00 97.44 180 LEU A O 1
ATOM 1466 N N . ARG A 1 181 ? 3.352 7.176 12.544 1.00 97.06 181 ARG A N 1
ATOM 1467 C CA . ARG A 1 181 ? 2.928 6.665 13.854 1.00 97.06 181 ARG A CA 1
ATOM 1468 C C . ARG A 1 181 ? 2.542 7.793 14.801 1.00 97.06 181 ARG A C 1
ATOM 1470 O O . ARG A 1 181 ? 1.521 7.704 15.480 1.00 97.06 181 ARG A O 1
ATOM 1477 N N . SER A 1 182 ? 3.289 8.897 14.790 1.00 96.81 182 SER A N 1
ATOM 1478 C CA . SER A 1 182 ? 2.951 10.104 15.557 1.00 96.81 182 SER A CA 1
ATOM 1479 C C . SER A 1 182 ? 1.637 10.741 15.092 1.00 96.81 182 SER A C 1
ATOM 1481 O O . SER A 1 182 ? 0.914 11.324 15.899 1.00 96.81 182 SER A O 1
ATOM 1483 N N . ALA A 1 183 ? 1.291 10.594 13.811 1.00 97.25 183 ALA A N 1
ATOM 1484 C CA . ALA A 1 183 ? 0.003 10.994 13.250 1.00 97.25 183 ALA A CA 1
ATOM 1485 C C . ALA A 1 183 ? -1.143 9.999 13.548 1.00 97.25 183 ALA A C 1
ATOM 1487 O O . ALA A 1 183 ? -2.291 10.269 13.190 1.00 97.25 183 ALA A O 1
ATOM 1488 N N . GLY A 1 184 ? -0.860 8.886 14.234 1.00 97.50 184 GLY A N 1
ATOM 1489 C CA . GLY A 1 184 ? -1.842 7.902 14.694 1.00 97.50 184 GLY A CA 1
ATOM 1490 C C . GLY A 1 184 ? -2.060 6.712 13.759 1.00 97.50 184 GLY A C 1
ATOM 1491 O O . GLY A 1 184 ? -2.928 5.885 14.048 1.00 97.50 184 GLY A O 1
ATOM 1492 N N . PHE A 1 185 ? -1.305 6.612 12.661 1.00 98.31 185 PHE A N 1
ATOM 1493 C CA . PHE A 1 185 ? -1.373 5.469 11.752 1.00 98.31 185 PHE A CA 1
ATOM 1494 C C . PHE A 1 185 ? -0.643 4.258 12.331 1.00 98.31 185 PHE A C 1
ATOM 1496 O O . PHE A 1 185 ? 0.340 4.390 13.059 1.00 98.31 185 PHE A O 1
ATOM 1503 N N . THR A 1 186 ? -1.114 3.068 11.970 1.00 98.00 186 THR A N 1
ATOM 1504 C CA . THR A 1 186 ? -0.398 1.816 12.225 1.00 98.00 186 THR A CA 1
ATOM 1505 C C . THR A 1 186 ? 0.493 1.519 11.031 1.00 98.00 186 THR A C 1
ATOM 1507 O O . THR A 1 186 ? 0.011 1.499 9.898 1.00 98.00 186 THR A O 1
ATOM 1510 N N . VAL A 1 187 ? 1.781 1.285 11.282 1.00 97.38 187 VAL A N 1
ATOM 1511 C CA . VAL A 1 187 ? 2.755 0.988 10.227 1.00 97.38 187 VAL A CA 1
ATOM 1512 C C . VAL A 1 187 ? 3.194 -0.469 10.307 1.00 97.38 187 VAL A C 1
ATOM 1514 O O . VAL A 1 187 ? 3.494 -0.991 11.383 1.00 97.38 187 VAL A O 1
ATOM 1517 N N . LEU A 1 188 ? 3.221 -1.121 9.150 1.00 95.94 188 LEU A N 1
ATOM 1518 C CA . LEU A 1 188 ? 3.534 -2.523 8.960 1.00 95.94 188 LEU A CA 1
ATOM 1519 C C . LEU A 1 188 ? 4.764 -2.652 8.070 1.00 95.94 188 LEU A C 1
ATOM 1521 O O . LEU A 1 188 ? 4.916 -1.926 7.087 1.00 95.94 188 LEU A O 1
ATOM 1525 N N . MET A 1 189 ? 5.606 -3.622 8.398 1.00 93.06 189 MET A N 1
ATOM 1526 C CA . MET A 1 189 ? 6.656 -4.092 7.505 1.00 93.06 189 MET A CA 1
ATOM 1527 C C . MET A 1 189 ? 6.194 -5.363 6.797 1.00 93.06 189 MET A C 1
ATOM 1529 O O . MET A 1 189 ? 5.821 -6.325 7.473 1.00 93.06 189 MET A O 1
ATOM 1533 N N . ASP A 1 190 ? 6.233 -5.355 5.466 1.00 91.31 190 ASP A N 1
ATOM 1534 C CA . ASP A 1 190 ? 5.878 -6.501 4.622 1.00 91.31 190 ASP A CA 1
ATOM 1535 C C . ASP A 1 190 ? 7.097 -7.277 4.120 1.00 91.31 190 ASP A C 1
ATOM 1537 O O . ASP A 1 190 ? 8.218 -6.758 4.128 1.00 91.31 190 ASP A O 1
ATOM 1541 N N . ASP A 1 191 ? 6.863 -8.519 3.694 1.00 87.94 191 ASP A N 1
ATOM 1542 C CA . ASP A 1 191 ? 7.868 -9.442 3.155 1.00 87.94 191 ASP A CA 1
ATOM 1543 C C . ASP A 1 191 ? 9.074 -9.678 4.081 1.00 87.94 191 ASP A C 1
ATOM 1545 O O . ASP A 1 191 ? 10.188 -9.927 3.612 1.00 87.94 191 ASP A O 1
ATOM 1549 N N . PHE A 1 192 ? 8.868 -9.628 5.406 1.00 86.94 192 PHE A N 1
ATOM 1550 C CA . PHE A 1 192 ? 9.955 -9.829 6.363 1.00 86.94 192 PHE A CA 1
ATOM 1551 C C . PHE A 1 192 ? 10.563 -11.230 6.219 1.00 86.94 192 PHE A C 1
ATOM 1553 O O . PHE A 1 192 ? 9.879 -12.250 6.354 1.00 86.94 192 PHE A O 1
ATOM 1560 N N . GLY A 1 193 ? 11.879 -11.250 6.015 1.00 79.94 193 GLY A N 1
ATOM 1561 C CA . GLY A 1 193 ? 12.718 -12.430 5.872 1.00 79.94 193 GLY A CA 1
ATOM 1562 C C . GLY A 1 193 ? 12.939 -12.890 4.426 1.00 79.94 193 GLY A C 1
ATOM 1563 O O . GLY A 1 193 ? 13.537 -13.943 4.209 1.00 79.94 193 GLY A O 1
ATOM 1564 N N . SER A 1 194 ? 12.500 -12.112 3.436 1.00 74.75 194 SER A N 1
ATOM 1565 C CA . SER A 1 194 ? 12.559 -12.473 2.013 1.00 74.75 194 SER A CA 1
ATOM 1566 C C . SER A 1 194 ? 13.964 -12.396 1.393 1.00 74.75 194 SER A C 1
ATOM 1568 O O . SER A 1 194 ? 14.191 -12.977 0.326 1.00 74.75 194 SER A O 1
ATOM 1570 N N . GLY A 1 195 ? 14.930 -11.735 2.047 1.00 66.75 195 GLY A N 1
ATOM 1571 C CA . GLY A 1 195 ? 16.321 -11.747 1.573 1.00 66.75 195 GLY A CA 1
ATOM 1572 C C . GLY A 1 195 ? 17.356 -10.891 2.309 1.00 66.75 195 GLY A C 1
ATOM 1573 O O . GLY A 1 195 ? 18.546 -11.173 2.168 1.00 66.75 195 GLY A O 1
ATOM 1574 N N . TYR A 1 196 ? 16.960 -9.882 3.093 1.00 61.28 196 TYR A N 1
ATOM 1575 C CA . TYR A 1 196 ? 17.905 -8.950 3.738 1.00 61.28 196 TYR A CA 1
ATOM 1576 C C . TYR A 1 196 ? 17.864 -8.982 5.274 1.00 61.28 196 TYR A C 1
ATOM 1578 O O . TYR A 1 196 ? 18.716 -8.389 5.944 1.00 61.28 196 TYR A O 1
ATOM 1586 N N . SER A 1 197 ? 16.907 -9.710 5.843 1.00 60.78 197 SER A N 1
ATOM 1587 C CA . SER A 1 197 ? 16.628 -9.702 7.268 1.00 60.78 197 SER A CA 1
ATOM 1588 C C . SER A 1 197 ? 17.702 -10.447 8.032 1.00 60.78 197 SER A C 1
ATOM 1590 O O . SER A 1 197 ? 17.840 -11.667 7.952 1.00 60.78 197 SER A O 1
ATOM 1592 N N . SER A 1 198 ? 18.400 -9.713 8.887 1.00 65.38 198 SER A N 1
ATOM 1593 C CA . SER A 1 198 ? 18.963 -10.304 10.092 1.00 65.38 198 SER A CA 1
ATOM 1594 C C . SER A 1 198 ? 17.998 -10.034 11.241 1.00 65.38 198 SER A C 1
ATOM 1596 O O . SER A 1 198 ? 17.439 -8.944 11.335 1.00 65.38 198 SER A O 1
ATOM 1598 N N . LEU A 1 199 ? 17.846 -10.973 12.179 1.00 70.88 199 LEU A N 1
ATOM 1599 C CA . LEU A 1 199 ? 17.116 -10.719 13.434 1.00 70.88 199 LEU A CA 1
ATOM 1600 C C . LEU A 1 199 ? 17.664 -9.496 14.197 1.00 70.88 199 LEU A C 1
ATOM 1602 O O . LEU A 1 199 ? 16.983 -8.950 15.058 1.00 70.88 199 LEU A O 1
ATOM 1606 N N . ASN A 1 200 ? 18.886 -9.049 13.886 1.00 69.25 200 ASN A N 1
ATOM 1607 C CA . ASN A 1 200 ? 19.439 -7.810 14.420 1.00 69.25 200 ASN A CA 1
ATOM 1608 C C . ASN A 1 200 ? 18.722 -6.563 13.895 1.00 69.25 200 ASN A C 1
ATOM 1610 O O . ASN A 1 200 ? 18.552 -5.633 14.672 1.00 69.25 200 ASN A O 1
ATOM 1614 N N . MET A 1 201 ? 18.247 -6.562 12.646 1.00 74.75 201 MET A N 1
ATOM 1615 C CA . MET A 1 201 ? 17.490 -5.446 12.069 1.00 74.75 201 MET A CA 1
ATOM 1616 C C . MET A 1 201 ? 16.205 -5.162 12.860 1.00 74.75 201 MET A C 1
ATOM 1618 O O . MET A 1 201 ? 15.835 -4.007 13.033 1.00 74.75 201 MET A O 1
ATOM 1622 N N . LEU A 1 202 ? 15.569 -6.192 13.430 1.00 75.00 202 LEU A N 1
ATOM 1623 C CA . LEU A 1 202 ? 14.368 -6.032 14.263 1.00 75.00 202 LEU A CA 1
ATOM 1624 C C . LEU A 1 202 ? 14.572 -5.124 15.479 1.00 75.00 202 LEU A C 1
ATOM 1626 O O . LEU A 1 202 ? 13.600 -4.582 15.991 1.00 75.00 202 LEU A O 1
ATOM 1630 N N . LYS A 1 203 ? 15.808 -4.975 15.968 1.00 75.75 203 LYS A N 1
ATOM 1631 C CA . LYS A 1 203 ? 16.098 -4.082 17.100 1.00 75.75 203 LYS A CA 1
ATOM 1632 C C . LYS A 1 203 ? 15.948 -2.613 16.732 1.00 75.75 203 LYS A C 1
ATOM 1634 O O . LYS A 1 203 ? 15.687 -1.798 17.610 1.00 75.75 203 LYS A O 1
ATOM 1639 N N . ASP A 1 204 ? 16.129 -2.313 15.454 1.00 74.94 204 ASP A N 1
ATOM 1640 C CA . ASP A 1 204 ? 16.226 -0.958 14.942 1.00 74.94 204 ASP A CA 1
ATOM 1641 C C . ASP A 1 204 ? 14.941 -0.570 14.174 1.00 74.94 204 ASP A C 1
ATOM 1643 O O . ASP A 1 204 ? 14.572 0.599 14.100 1.00 74.94 204 ASP A O 1
ATOM 1647 N N . VAL A 1 205 ? 14.177 -1.551 13.679 1.00 80.31 205 VAL A N 1
ATOM 1648 C CA . VAL A 1 205 ? 12.899 -1.320 12.992 1.00 80.31 205 VAL A CA 1
ATOM 1649 C C . VAL A 1 205 ? 11.803 -0.881 13.968 1.00 80.31 205 VAL A C 1
ATOM 1651 O O . VAL A 1 205 ? 11.416 -1.615 14.875 1.00 80.31 205 VAL A O 1
ATOM 1654 N N . ASN A 1 206 ? 11.231 0.296 13.715 1.00 83.88 206 ASN A N 1
ATOM 1655 C CA . ASN A 1 206 ? 10.227 0.929 14.573 1.00 83.88 206 ASN A CA 1
ATOM 1656 C C . ASN A 1 206 ? 8.792 0.835 14.001 1.00 83.88 206 ASN A C 1
ATOM 1658 O O . ASN A 1 206 ? 8.095 1.848 13.895 1.00 83.88 206 ASN A O 1
ATOM 1662 N N . VAL A 1 207 ? 8.365 -0.372 13.606 1.00 91.69 207 VAL A N 1
ATOM 1663 C CA . VAL A 1 207 ? 7.002 -0.667 13.102 1.00 91.69 207 VAL A CA 1
ATOM 1664 C C . VAL A 1 207 ? 6.108 -1.278 14.174 1.00 91.69 207 VAL A C 1
ATOM 1666 O O . VAL A 1 207 ? 6.591 -1.824 15.164 1.00 91.69 207 VAL A O 1
ATOM 1669 N N . ASP A 1 208 ? 4.794 -1.217 13.964 1.00 94.31 208 ASP A N 1
ATOM 1670 C CA . ASP A 1 208 ? 3.808 -1.796 14.878 1.00 94.31 208 ASP A CA 1
ATOM 1671 C C . ASP A 1 208 ? 3.544 -3.281 14.583 1.00 94.31 208 ASP A C 1
ATOM 1673 O O . ASP A 1 208 ? 3.229 -4.050 15.494 1.00 94.31 208 ASP A O 1
ATOM 1677 N N . VAL A 1 209 ? 3.669 -3.695 13.315 1.00 94.31 209 VAL A N 1
ATOM 1678 C CA . VAL A 1 209 ? 3.412 -5.074 12.870 1.00 94.31 209 VAL A CA 1
ATOM 1679 C C . VAL A 1 209 ? 4.470 -5.524 11.867 1.00 94.31 209 VAL A C 1
ATOM 1681 O O . VAL A 1 209 ? 4.874 -4.772 10.984 1.00 94.31 209 VAL A O 1
ATOM 1684 N N . LEU A 1 210 ? 4.876 -6.785 11.976 1.00 92.69 210 LEU A N 1
ATOM 1685 C CA . LEU A 1 210 ? 5.715 -7.476 11.000 1.00 92.69 210 LEU A CA 1
ATOM 1686 C C . LEU A 1 210 ? 4.871 -8.542 10.299 1.00 92.69 210 LEU A C 1
ATOM 1688 O O . LEU A 1 210 ? 4.277 -9.390 10.973 1.00 92.69 2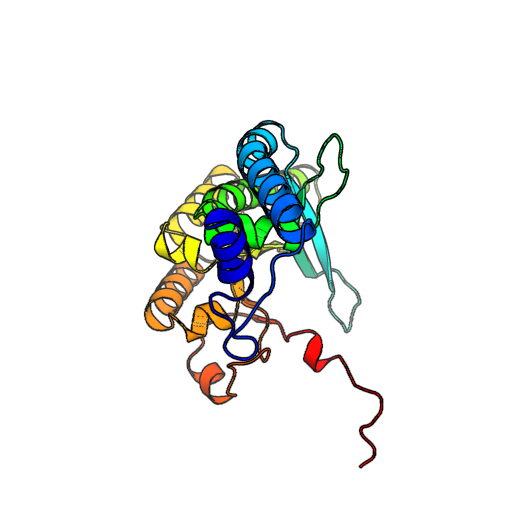10 LEU A O 1
ATOM 1692 N N . LYS A 1 211 ? 4.818 -8.511 8.966 1.00 92.31 211 LYS A N 1
ATOM 1693 C CA . LYS A 1 211 ? 4.237 -9.576 8.143 1.00 92.31 211 LYS A CA 1
ATOM 1694 C C . LYS A 1 211 ? 5.366 -10.499 7.686 1.00 92.31 211 LYS A C 1
ATOM 1696 O O . LYS A 1 211 ? 6.342 -10.053 7.093 1.00 92.31 211 LYS A O 1
ATOM 1701 N N . ILE A 1 212 ? 5.243 -11.782 8.016 1.00 89.69 212 ILE A N 1
ATOM 1702 C CA . ILE A 1 212 ? 6.222 -12.807 7.640 1.00 89.69 212 ILE A CA 1
ATOM 1703 C C . ILE A 1 212 ? 5.960 -13.215 6.187 1.00 89.69 212 ILE A C 1
ATOM 1705 O O . ILE A 1 212 ? 4.821 -13.557 5.859 1.00 89.69 212 ILE A O 1
ATOM 1709 N N . ASP A 1 213 ? 7.003 -13.205 5.352 1.00 87.69 213 ASP A N 1
ATOM 1710 C CA . ASP A 1 213 ? 6.925 -13.640 3.951 1.00 87.69 213 ASP A CA 1
ATOM 1711 C C . ASP A 1 213 ? 6.419 -15.096 3.858 1.00 87.69 213 ASP A C 1
ATOM 1713 O O . ASP A 1 213 ? 6.804 -15.969 4.647 1.00 87.69 213 ASP A O 1
ATOM 1717 N N . MET A 1 214 ? 5.547 -15.376 2.883 1.00 84.62 214 MET A N 1
ATOM 1718 C CA . MET A 1 214 ? 4.950 -16.706 2.706 1.00 84.62 214 MET A CA 1
ATOM 1719 C C . MET A 1 214 ? 5.980 -17.822 2.492 1.00 84.62 214 MET A C 1
ATOM 1721 O O . MET A 1 214 ? 5.697 -18.960 2.857 1.00 84.62 214 MET A O 1
ATOM 1725 N N . LYS A 1 215 ? 7.182 -17.528 1.990 1.00 82.00 215 LYS A N 1
ATOM 1726 C CA . LYS A 1 215 ? 8.270 -18.503 1.823 1.00 82.00 215 LYS A CA 1
ATOM 1727 C C . LYS A 1 215 ? 8.730 -19.121 3.143 1.00 82.00 215 LYS A C 1
ATOM 1729 O O . LYS A 1 215 ? 9.267 -20.219 3.129 1.00 82.00 215 LYS A O 1
ATOM 1734 N N . PHE A 1 216 ? 8.507 -18.474 4.292 1.00 78.81 216 PHE A N 1
ATOM 1735 C CA . PHE A 1 216 ? 8.742 -19.116 5.598 1.00 78.81 216 PHE A CA 1
ATOM 1736 C C . PHE A 1 216 ? 7.715 -20.196 5.924 1.00 78.81 216 PHE A C 1
ATOM 1738 O O . PHE A 1 216 ? 7.962 -21.053 6.772 1.00 78.81 216 PHE A O 1
ATOM 1745 N N . LEU A 1 217 ? 6.538 -20.107 5.310 1.00 78.69 217 LEU A N 1
ATOM 1746 C CA . LEU A 1 217 ? 5.437 -21.043 5.490 1.00 78.69 217 LEU A CA 1
ATOM 1747 C C . LEU A 1 217 ? 5.445 -22.141 4.424 1.00 78.69 217 LEU A C 1
ATOM 1749 O O . LEU A 1 217 ? 4.806 -23.173 4.644 1.00 78.69 217 LEU A O 1
ATOM 1753 N N . ASP A 1 218 ? 6.186 -21.946 3.327 1.00 73.75 218 ASP A N 1
ATOM 1754 C CA . ASP A 1 218 ? 6.559 -22.998 2.382 1.00 73.75 218 ASP A CA 1
ATOM 1755 C C . ASP A 1 218 ? 7.495 -23.988 3.085 1.00 73.75 218 ASP A C 1
ATOM 1757 O O . ASP A 1 218 ? 8.720 -23.968 2.977 1.00 73.75 218 ASP A O 1
ATOM 1761 N N . MET A 1 219 ? 6.887 -24.872 3.869 1.00 59.47 219 MET A N 1
ATOM 1762 C CA . MET A 1 219 ? 7.536 -26.081 4.336 1.00 59.47 219 MET A CA 1
ATOM 1763 C C . MET A 1 219 ? 7.664 -27.019 3.139 1.00 59.47 219 MET A C 1
ATOM 1765 O O . MET A 1 219 ? 6.765 -27.818 2.872 1.00 59.47 219 MET A O 1
ATOM 1769 N N . ASP A 1 220 ? 8.788 -26.940 2.425 1.00 56.06 220 ASP A N 1
ATOM 1770 C CA . ASP A 1 220 ? 9.235 -28.063 1.610 1.00 56.06 220 ASP A CA 1
ATOM 1771 C C . ASP A 1 220 ? 9.204 -29.315 2.502 1.00 56.06 220 ASP A C 1
ATOM 1773 O O . ASP A 1 220 ? 9.810 -29.363 3.576 1.00 56.06 220 ASP A O 1
ATOM 1777 N 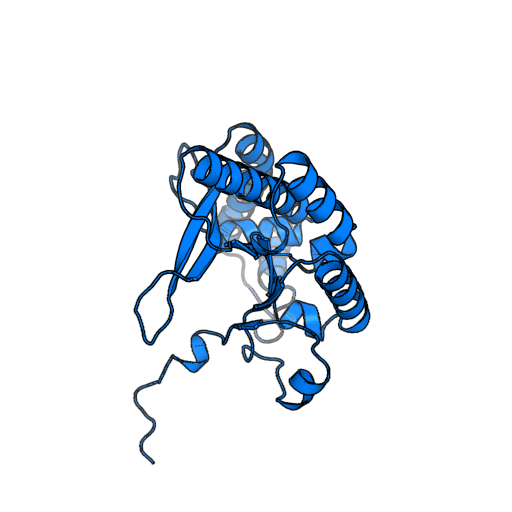N . HIS A 1 221 ? 8.453 -30.333 2.080 1.00 49.91 221 HIS A N 1
ATOM 1778 C CA . HIS A 1 221 ? 8.203 -31.569 2.831 1.00 49.91 221 HIS A CA 1
ATOM 1779 C C . HIS A 1 221 ? 9.458 -32.442 3.078 1.00 49.91 221 HIS A C 1
ATOM 1781 O O . HIS A 1 221 ? 9.332 -33.583 3.518 1.00 49.91 221 HIS A O 1
ATOM 1787 N N . GLU A 1 222 ? 10.666 -31.922 2.865 1.00 49.28 222 GLU A N 1
ATOM 1788 C CA . GLU A 1 222 ? 11.937 -32.604 3.115 1.00 49.28 222 GLU A CA 1
ATOM 1789 C C . GLU A 1 222 ? 12.765 -31.882 4.184 1.00 49.28 222 GLU A C 1
ATOM 1791 O O . GLU A 1 222 ? 13.903 -31.479 3.978 1.00 49.28 222 GLU A O 1
ATOM 1796 N N . SER A 1 223 ? 12.197 -31.748 5.379 1.00 43.94 223 SER A N 1
ATOM 1797 C CA . SER A 1 223 ? 12.989 -31.584 6.601 1.00 43.94 223 SER A CA 1
ATOM 1798 C C . SER A 1 223 ? 12.895 -32.876 7.409 1.00 43.94 223 SER A C 1
ATOM 1800 O O . SER A 1 223 ? 12.171 -32.958 8.400 1.00 43.94 223 SER A O 1
ATOM 1802 N N . VAL A 1 224 ? 13.577 -33.922 6.934 1.00 39.62 224 VAL A N 1
ATOM 1803 C CA . VAL A 1 224 ? 13.913 -35.080 7.775 1.00 39.62 224 VAL A CA 1
ATOM 1804 C C . VAL A 1 224 ? 15.178 -34.708 8.546 1.00 39.62 224 VAL A C 1
ATOM 1806 O O . VAL A 1 224 ? 16.114 -34.169 7.958 1.00 39.62 224 VAL A O 1
ATOM 1809 N N . GLY A 1 225 ? 15.118 -34.909 9.864 1.00 40.19 225 GLY A N 1
ATOM 1810 C CA . GLY A 1 225 ? 16.088 -34.437 10.859 1.00 40.19 225 GLY A CA 1
ATOM 1811 C C . GLY A 1 225 ? 17.472 -35.066 10.822 1.00 40.19 225 GLY A C 1
ATOM 1812 O O . GLY A 1 225 ? 17.721 -35.974 10.000 1.00 40.19 225 GLY A O 1
#

Foldseek 3Di:
DVVQLVLQCVVCVPPPVDRGGHGDPVSVVLVVVLVVLVVCVVVQLVVVQKAWDWAFDADPVPRDGQETETAIWGQDPPPGIDHCVSHVVSCVVVVNNLVVQLSHLLRVLVVQLVCVVVVHDAHAYEGEDELSCLVPHLPLVSLVVSCVVSVHQQQNYEYEYEPVSCVVCVVSVQVSQVSSVVVVHAYEYPQPPVPDDDVVVVVSDDGPYYDHHCVVVPPPVPPDD

Sequence (225 aa):
MYDLAVIALSSVKGNYAQRVSRYDSRMKQKLEEDHRLLSEIQRALENGEITFYAQPKCNMRTGKIVGLESLVRWNHPERGLIAPGVFIPLLENNGLVTKLDLYVWEEVCRNVKKWIDSGRKPVPISVNVSRIDIYTLNVTRVFQELISRYCLDPRLIEIEITESAYVEEYKVITAVVEELRSAGFTVLMDDFGSGYSSLNMLKDVNVDVLKIDMKFLDMDHESVG

InterPro domains:
  IPR001633 EAL domain [PF00563] (40-219)
  IPR001633 EAL domain [PS50883] (34-225)
  IPR001633 EAL domain [SM00052] (33-223)
  IPR001633 EAL domain [cd01948] (39-223)
  IPR035919 EAL domain superfamily [G3DSA:3.20.20.450] (33-224)
  IPR035919 EAL domain superfamily [SSF141868] (39-218)

pLDDT: mean 89.08, std 10.96, range [39.62, 98.62]

Secondary structure (DSSP, 8-state):
-HHHHHHHHHTTTT-SS-------HHHHHHHHHHHHHHHHHHHHHHTT-EEEEEEEEE-TTT--EEEEEEEEEEEETTTEEE-HHHHHHHHHHTT-HHHHHHHHHHHHHHHHHHHHHTTPPP--EEEE--HHHHHHS-HHHHHHHHHHHHT--GGGEEEEEEHHHHHHTHHHHHHHHHHHHHTT-EEEEEEETSSS--TTGGGT---SEEEEPGGGT---S----

Organism: Enterocloster bolteae (strain ATCC BAA-613 / DSM 15670 / CCUG 46953 / JCM 12243 / WAL 16351) (NCBI:txid411902)

Radius of gyration: 19.95 Å; chains: 1; bounding box: 49×50×54 Å